Protein AF-A0A3L8R9N7-F1 (afdb_monomer_lite)

pLDDT: mean 84.56, std 17.13, range [23.05, 98.81]

Sequence (308 aa):
MSHQRHPGDFPLPATRGQLPIVDSHLFDDLLPPEAAYELTAGLRRHREPYVGITDDGTPRRGLYRLDGAGTSPSAAVAAARAYLEGLAPHQRVVAALPMDAPEWRLWTNAIPTWHPKGMRLERLADGDRDRALAVIEASLSPAGYAQVRAVMALNENLGELIDDYRDTLTEFAYWFTVFGTPSGDSPWGWQLMGHHVDLHCVFVGGQVVLAPVFLGAEPTTGTGRFEGVHALGDETEVALAFRRTLDPGREDEFLMGPSLRAEDLPPELAGPWNGRHLAGAGGDNLVLPPRGSSRRPCRPTSVTVWWS

Radius of gyration: 20.62 Å; chains: 1; bounding box: 49×50×61 Å

Organism: Streptomyces rapamycinicus (strain ATCC 29253 / DSM 41530 / NRRL 5491 / AYB-994) (NCBI:txid1343740)

Secondary structure (DSSP, 8-state):
------GGGS---SSTT---EETTEEPGGGS-HHHHHHHTHHHHHTTSPP----SSSSPPP-S------S--THHHHHHHHHHHHHS-HHHHHHHEE-TT-GGGG---SSSSB-S--SEEGGGS-HHHHHHHHHHHHHHS-HHHHHHHHHHHHHHHHHHHHHT--TTTSSTT-EEEEEES---SSS-EEEEEEETTEEEEEEEETTEEEEEEEEE--SSSB--GGGTT-B-SHHHHHHHHHHHTTS-GGGGGGT-SSS-SSGGGS-TTT--TTTTT-SS-TT-TT------S--SS---TT-------

Foldseek 3Di:
DDPLDDLVNDPQDPDPPDAPADLLEGDLSNDDPVVSCLQCLLVVQLPPDFPADAQPLHHDPPLDDPDQAQAQLVQLLVLVCVLLVPDDPVLSVQQEEAQPPSCVSQADQATRRYPAGHDQLVPDDPVSSVSLLSSVPSQDDPVVSLQLQLLLCLLLLVCVVVVPPNSQSHSRSKHKHKYHRRDLAAKIWMWIHGHQFTWIWIDDNNDIDIPDTGHDGVVQAGDDVRHPRGHCPVVVVVVVVVVVPDDPVCVVQPDQFPDLALVGHDVCQSDPQQPNDNCGSNNSSPNHHDGGDDPDPDRSPDPNPDDD

Structure (mmCIF, N/CA/C/O backbone):
data_AF-A0A3L8R9N7-F1
#
_entry.id   AF-A0A3L8R9N7-F1
#
loop_
_atom_site.group_PDB
_atom_site.id
_atom_site.type_symbol
_atom_site.label_atom_id
_atom_site.label_alt_id
_atom_site.label_comp_id
_atom_site.label_asym_id
_atom_site.label_entity_id
_atom_site.label_seq_id
_atom_site.pdbx_PDB_ins_code
_atom_site.Cartn_x
_atom_site.Cartn_y
_atom_site.Cartn_z
_atom_site.occupancy
_atom_site.B_iso_or_equiv
_atom_site.auth_seq_id
_atom_site.auth_comp_id
_atom_site.auth_asym_id
_atom_site.auth_atom_id
_atom_site.pdbx_PDB_model_num
ATOM 1 N N . MET A 1 1 ? 7.979 -32.710 -16.999 1.00 34.44 1 MET A N 1
ATOM 2 C CA . MET A 1 1 ? 8.827 -33.328 -15.962 1.00 34.44 1 MET A CA 1
ATOM 3 C C . MET A 1 1 ? 9.116 -32.243 -14.943 1.00 34.44 1 MET A C 1
ATOM 5 O O . MET A 1 1 ? 9.828 -31.305 -15.264 1.00 34.44 1 MET A O 1
ATOM 9 N N . SER A 1 2 ? 8.421 -32.276 -13.805 1.00 38.84 2 SER A N 1
ATOM 10 C CA . SER A 1 2 ? 8.618 -31.308 -12.724 1.00 38.84 2 SER A CA 1
ATOM 11 C C . SER A 1 2 ? 9.897 -31.704 -11.994 1.00 38.84 2 SER A C 1
ATOM 13 O O . SER A 1 2 ? 9.968 -32.798 -11.440 1.00 38.84 2 SER A O 1
ATOM 15 N N . HIS A 1 3 ? 10.928 -30.863 -12.061 1.00 40.56 3 HIS A N 1
ATOM 16 C CA . HIS A 1 3 ? 12.029 -30.955 -11.113 1.00 40.56 3 HIS A CA 1
ATOM 17 C C . HIS A 1 3 ? 11.471 -30.518 -9.757 1.00 40.56 3 HIS A C 1
ATOM 19 O O . HIS A 1 3 ? 11.353 -29.323 -9.498 1.00 40.56 3 HIS A O 1
ATOM 25 N N . GLN A 1 4 ? 11.068 -31.482 -8.926 1.00 44.84 4 GLN A N 1
ATOM 26 C CA . GLN A 1 4 ? 10.881 -31.234 -7.500 1.00 44.84 4 GLN A CA 1
ATOM 27 C C . GLN A 1 4 ? 12.237 -30.791 -6.954 1.00 44.84 4 GLN A C 1
ATOM 29 O O . GLN A 1 4 ? 13.186 -31.572 -6.935 1.00 44.84 4 GLN A O 1
ATOM 34 N N . ARG A 1 5 ? 12.343 -29.511 -6.600 1.00 50.94 5 ARG A N 1
ATOM 35 C CA . ARG A 1 5 ? 13.508 -28.963 -5.906 1.00 50.94 5 ARG A CA 1
ATOM 36 C C . ARG A 1 5 ? 13.533 -29.607 -4.521 1.00 50.94 5 ARG A C 1
ATOM 38 O O . ARG A 1 5 ? 12.515 -29.577 -3.829 1.00 50.94 5 ARG A O 1
ATOM 45 N N . HIS A 1 6 ? 14.631 -30.259 -4.139 1.00 48.50 6 HIS A N 1
ATOM 46 C CA . HIS A 1 6 ? 14.726 -30.833 -2.801 1.00 48.50 6 HIS A CA 1
ATOM 47 C C . HIS A 1 6 ? 15.136 -29.736 -1.806 1.00 48.50 6 HIS A C 1
ATOM 49 O O . HIS A 1 6 ? 16.039 -28.961 -2.111 1.00 48.50 6 HIS A O 1
ATOM 55 N N . PRO A 1 7 ? 14.556 -29.691 -0.590 1.00 45.47 7 PRO A N 1
ATOM 56 C CA . PRO A 1 7 ? 14.936 -28.713 0.438 1.00 45.47 7 PRO A CA 1
ATOM 57 C C . PRO A 1 7 ? 16.434 -28.724 0.791 1.00 45.47 7 PRO A C 1
ATOM 59 O O . PRO A 1 7 ? 16.961 -27.732 1.274 1.00 45.47 7 PRO A O 1
ATOM 62 N N . GLY A 1 8 ? 17.135 -29.839 0.539 1.00 53.03 8 GLY A N 1
ATOM 63 C CA . GLY A 1 8 ? 18.586 -29.957 0.723 1.00 53.03 8 GLY A CA 1
ATOM 64 C C . GLY A 1 8 ? 19.436 -29.287 -0.365 1.00 53.03 8 GLY A C 1
ATOM 65 O O . GLY A 1 8 ? 20.631 -29.106 -0.152 1.00 53.03 8 GLY A O 1
ATOM 66 N N . ASP A 1 9 ? 18.840 -28.903 -1.497 1.00 54.56 9 ASP A N 1
ATOM 67 C CA . ASP A 1 9 ? 19.531 -28.232 -2.608 1.00 54.56 9 ASP A CA 1
ATOM 68 C C . ASP A 1 9 ? 19.631 -26.710 -2.399 1.00 54.56 9 ASP A C 1
ATOM 70 O O . ASP A 1 9 ? 20.368 -26.030 -3.113 1.00 54.56 9 ASP A O 1
ATOM 74 N N . PHE A 1 10 ? 18.907 -26.171 -1.412 1.00 49.75 10 PHE A N 1
ATOM 75 C CA . PHE A 1 10 ? 18.955 -24.770 -1.008 1.00 49.75 10 PHE A CA 1
ATOM 76 C C . PHE A 1 10 ? 19.441 -24.674 0.439 1.00 49.75 10 PHE A C 1
ATOM 78 O O . PHE A 1 10 ? 18.655 -24.882 1.365 1.00 49.75 10 PHE A O 1
ATOM 85 N N . PRO A 1 11 ? 20.724 -24.352 0.678 1.00 54.47 11 PRO A N 1
ATOM 86 C CA . PRO A 1 11 ? 21.160 -24.031 2.024 1.00 54.47 11 PRO A CA 1
ATOM 87 C C . PRO A 1 11 ? 20.449 -22.743 2.450 1.00 54.47 11 PRO A C 1
ATOM 89 O O . PRO A 1 11 ? 20.801 -21.654 1.993 1.00 54.47 11 PRO A O 1
ATOM 92 N N . LEU A 1 12 ? 19.434 -22.862 3.312 1.00 55.50 12 LEU A N 1
ATOM 93 C CA . LEU A 1 12 ? 18.919 -21.701 4.027 1.00 55.50 12 LEU A CA 1
ATOM 94 C C . LEU A 1 12 ? 20.097 -21.051 4.765 1.00 55.50 12 LEU A C 1
ATOM 96 O O . LEU A 1 12 ? 20.918 -21.772 5.348 1.00 55.50 12 LEU A O 1
ATOM 100 N N . PRO A 1 13 ? 20.219 -19.719 4.735 1.00 54.50 13 PRO A N 1
ATOM 101 C CA . PRO A 1 13 ? 21.292 -19.037 5.434 1.00 54.50 13 PRO A CA 1
ATOM 102 C C . PRO A 1 13 ? 21.357 -19.459 6.905 1.00 54.50 13 PRO A C 1
ATOM 104 O O . PRO A 1 13 ? 20.349 -19.491 7.607 1.00 54.50 13 PRO A O 1
ATOM 107 N N . ALA A 1 14 ? 22.559 -19.791 7.383 1.00 50.56 14 ALA A N 1
ATOM 108 C CA . ALA A 1 14 ? 22.767 -20.194 8.777 1.00 50.56 14 ALA A CA 1
ATOM 109 C C . ALA A 1 14 ? 22.529 -19.033 9.766 1.00 50.56 14 ALA A C 1
ATOM 111 O O . ALA A 1 14 ? 22.338 -19.255 10.963 1.00 50.56 14 ALA A O 1
ATOM 112 N N . THR A 1 15 ? 22.540 -17.795 9.267 1.00 56.06 15 THR A N 1
ATOM 113 C CA . THR A 1 15 ? 22.296 -16.576 10.037 1.00 56.06 15 THR A CA 1
ATOM 114 C C . THR A 1 15 ? 20.796 -16.290 10.104 1.00 56.06 15 THR A C 1
ATOM 116 O O . THR A 1 15 ? 20.135 -16.123 9.079 1.00 56.06 15 THR A O 1
ATOM 119 N N . ARG A 1 16 ? 20.247 -16.192 11.323 1.00 50.84 16 ARG A N 1
ATOM 120 C CA . ARG A 1 16 ? 18.857 -15.765 11.550 1.00 50.84 16 ARG A CA 1
ATOM 121 C C . ARG A 1 16 ? 18.618 -14.417 10.860 1.00 50.84 16 ARG A C 1
ATOM 123 O O . ARG A 1 16 ? 19.361 -13.476 11.109 1.00 50.84 16 ARG A O 1
ATOM 130 N N . GLY A 1 17 ? 17.567 -14.330 10.047 1.00 54.66 17 GLY A N 1
ATOM 131 C CA . GLY A 1 17 ? 17.180 -13.087 9.373 1.00 54.66 17 GLY A CA 1
ATOM 132 C C . GLY A 1 17 ? 17.707 -12.919 7.950 1.00 54.66 17 GLY A C 1
ATOM 133 O O . GLY A 1 17 ? 17.451 -11.872 7.377 1.00 54.66 17 GLY A O 1
ATOM 134 N N . GLN A 1 18 ? 18.377 -13.918 7.368 1.00 64.81 18 GLN A N 1
ATOM 135 C CA . GLN A 1 18 ? 18.630 -13.988 5.925 1.00 64.81 18 GLN A CA 1
ATOM 136 C C . GLN A 1 18 ? 17.632 -14.972 5.301 1.00 64.81 18 GLN A C 1
ATOM 138 O O . GLN A 1 18 ? 17.792 -16.189 5.384 1.00 64.81 18 GLN A O 1
ATOM 143 N N . LEU A 1 19 ? 16.546 -14.445 4.740 1.00 69.44 19 LEU A N 1
ATOM 144 C CA . LEU A 1 19 ? 15.556 -15.230 4.003 1.00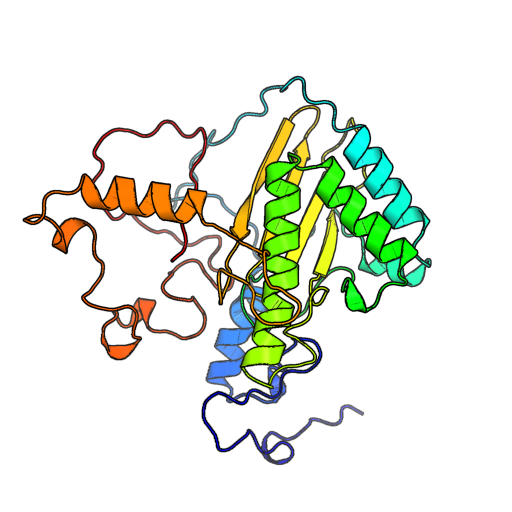 69.44 19 LEU A CA 1
ATOM 145 C C . LEU A 1 19 ? 15.920 -15.218 2.508 1.00 69.44 19 LEU A C 1
ATOM 147 O O . LEU A 1 19 ? 16.375 -14.184 2.021 1.00 69.44 19 LEU A O 1
ATOM 151 N N . PRO A 1 20 ? 15.719 -16.320 1.757 1.00 72.06 20 PRO A N 1
ATOM 152 C CA . PRO A 1 20 ? 15.966 -16.366 0.314 1.00 72.06 20 PRO A CA 1
ATOM 153 C C . PRO A 1 20 ? 14.858 -15.615 -0.442 1.00 72.06 20 PRO A C 1
ATOM 155 O O . PRO A 1 20 ? 14.024 -16.210 -1.126 1.00 72.06 20 PRO A O 1
ATOM 158 N N . ILE A 1 21 ? 14.822 -14.298 -0.257 1.00 78.88 21 ILE A N 1
ATOM 159 C CA . ILE A 1 21 ? 13.883 -13.389 -0.903 1.00 78.88 21 ILE A CA 1
ATOM 160 C C . ILE A 1 21 ? 14.460 -13.008 -2.263 1.00 78.88 21 ILE A C 1
ATOM 162 O O . ILE A 1 21 ? 15.632 -12.653 -2.365 1.00 78.88 21 ILE A O 1
ATOM 166 N N . VAL A 1 22 ? 13.635 -13.102 -3.302 1.00 81.50 22 VAL A N 1
ATOM 167 C CA . VAL A 1 22 ? 13.955 -12.576 -4.631 1.00 81.50 22 VAL A CA 1
ATOM 168 C C . VAL A 1 22 ? 12.795 -11.716 -5.076 1.00 81.50 22 VAL A C 1
ATOM 170 O O . VAL A 1 22 ? 11.660 -12.181 -5.109 1.00 81.50 22 VAL A O 1
ATOM 173 N N . ASP A 1 23 ? 13.068 -10.472 -5.441 1.00 84.12 23 ASP A N 1
ATOM 174 C CA . ASP A 1 23 ? 12.058 -9.517 -5.873 1.00 84.12 23 ASP A CA 1
ATOM 175 C C . ASP A 1 23 ? 10.919 -9.346 -4.848 1.00 84.12 23 ASP A C 1
ATOM 177 O O . ASP A 1 23 ? 9.738 -9.327 -5.201 1.00 84.12 23 ASP A O 1
ATOM 181 N N . SER A 1 24 ? 11.286 -9.268 -3.566 1.00 84.06 24 SER A N 1
ATOM 182 C CA . SER A 1 24 ? 10.381 -9.287 -2.406 1.00 84.06 24 SER A CA 1
ATOM 183 C C . SER A 1 24 ? 9.582 -10.574 -2.225 1.00 84.06 24 SER A C 1
ATOM 185 O O . SER A 1 24 ? 8.820 -10.662 -1.272 1.00 84.06 24 SER A O 1
ATOM 187 N N . HIS A 1 25 ? 9.752 -11.587 -3.071 1.00 83.81 25 HIS A N 1
ATOM 188 C CA . HIS A 1 25 ? 9.048 -12.858 -2.970 1.00 83.81 25 HIS A CA 1
ATOM 189 C C . HIS A 1 25 ? 9.845 -13.883 -2.160 1.00 83.81 25 HIS A C 1
ATOM 191 O O . HIS A 1 25 ? 10.999 -14.169 -2.483 1.00 83.81 25 HIS A O 1
ATOM 197 N N . LEU A 1 26 ? 9.213 -14.487 -1.150 1.00 81.56 26 LEU A N 1
ATOM 198 C CA . LEU A 1 26 ? 9.752 -15.669 -0.472 1.00 81.56 26 LEU A CA 1
ATOM 199 C C . LEU A 1 26 ? 9.113 -16.932 -1.037 1.00 81.56 26 LEU A C 1
ATOM 201 O O . LEU A 1 26 ? 7.893 -17.078 -1.042 1.00 81.56 26 LEU A O 1
ATOM 205 N N . PHE A 1 27 ? 9.958 -17.852 -1.488 1.00 81.56 27 PHE A N 1
ATOM 206 C CA . PHE A 1 27 ? 9.532 -19.141 -2.014 1.00 81.56 27 PHE A CA 1
ATOM 207 C C . PHE A 1 27 ? 9.204 -20.104 -0.868 1.00 81.56 27 PHE A C 1
ATOM 209 O O . PHE A 1 27 ? 10.057 -20.416 -0.036 1.00 81.56 27 PHE A O 1
ATOM 216 N N . ASP A 1 28 ? 7.954 -20.555 -0.817 1.00 81.31 28 ASP A N 1
ATOM 217 C CA . ASP A 1 28 ? 7.421 -21.432 0.225 1.00 81.31 28 ASP A CA 1
ATOM 218 C C . ASP A 1 28 ? 8.019 -22.844 0.173 1.00 81.31 28 ASP A C 1
ATOM 220 O O . ASP A 1 28 ? 8.235 -23.456 1.218 1.00 81.31 28 ASP A O 1
ATOM 224 N N . ASP A 1 29 ? 8.369 -23.335 -1.020 1.00 83.38 29 ASP A N 1
ATOM 225 C CA . ASP A 1 29 ? 9.034 -24.629 -1.230 1.00 83.38 29 ASP A CA 1
ATOM 226 C C . ASP A 1 29 ? 10.454 -24.702 -0.638 1.00 83.38 29 ASP A C 1
ATOM 228 O O . ASP A 1 29 ? 11.002 -25.795 -0.482 1.00 83.38 29 ASP A O 1
ATOM 232 N N . LEU A 1 30 ? 11.032 -23.555 -0.265 1.00 79.81 30 LEU A N 1
ATOM 233 C CA . LEU A 1 30 ? 12.327 -23.458 0.411 1.00 79.81 30 LEU A CA 1
ATOM 234 C C . LEU A 1 30 ? 12.215 -23.471 1.944 1.00 79.81 30 LEU A C 1
ATOM 236 O O . LEU A 1 30 ? 13.237 -23.449 2.630 1.00 79.81 30 LEU A O 1
ATOM 240 N N . LEU A 1 31 ? 11.002 -23.493 2.504 1.00 79.56 31 LEU A N 1
ATOM 241 C CA . LEU A 1 31 ? 10.770 -23.436 3.947 1.00 79.56 31 LEU A CA 1
ATOM 242 C C . LEU A 1 31 ? 10.435 -24.811 4.545 1.00 79.56 31 LEU A C 1
ATOM 244 O O . LEU A 1 31 ? 9.916 -25.692 3.855 1.00 79.56 31 LEU A O 1
ATOM 248 N N . PRO A 1 32 ? 10.662 -25.012 5.860 1.00 84.00 32 PRO A N 1
ATOM 249 C CA . PRO A 1 32 ? 10.113 -26.161 6.573 1.00 84.00 32 PRO A CA 1
ATOM 250 C C . PRO A 1 32 ? 8.587 -26.269 6.380 1.00 84.00 32 PRO A C 1
ATOM 252 O O . PRO A 1 32 ? 7.919 -25.234 6.366 1.00 84.00 32 PRO A O 1
ATOM 255 N N . PRO A 1 33 ? 8.001 -27.483 6.309 1.00 86.38 33 PRO A N 1
ATOM 256 C CA . PRO A 1 33 ? 6.586 -27.662 5.958 1.00 86.38 33 PRO A CA 1
ATOM 257 C C . PRO A 1 33 ? 5.594 -26.873 6.820 1.00 86.38 33 PRO A C 1
ATOM 259 O O . PRO A 1 33 ? 4.607 -26.359 6.306 1.00 86.38 33 PRO A O 1
ATOM 262 N N . GLU A 1 34 ? 5.858 -26.752 8.122 1.00 83.88 34 GLU A N 1
ATOM 263 C CA . GLU A 1 34 ? 5.027 -25.972 9.045 1.00 83.88 34 GLU A CA 1
ATOM 264 C C . GLU A 1 34 ? 5.086 -24.469 8.734 1.00 83.88 34 GLU A C 1
ATOM 266 O O . GLU A 1 34 ? 4.054 -23.811 8.634 1.00 83.88 34 GLU A O 1
ATOM 271 N N . ALA A 1 35 ? 6.284 -23.935 8.486 1.00 80.81 35 ALA A N 1
ATOM 272 C CA . ALA A 1 35 ? 6.474 -22.539 8.104 1.00 80.81 35 ALA A CA 1
ATOM 273 C C . ALA A 1 35 ? 5.851 -22.235 6.733 1.00 80.81 35 ALA A C 1
ATOM 275 O O . ALA A 1 35 ? 5.179 -21.220 6.583 1.00 80.81 35 ALA A O 1
ATOM 276 N N . ALA A 1 36 ? 6.018 -23.130 5.754 1.00 83.31 36 ALA A N 1
ATOM 277 C CA . ALA A 1 36 ? 5.381 -23.015 4.443 1.00 83.31 36 ALA A CA 1
ATOM 278 C C . ALA A 1 36 ? 3.848 -23.045 4.552 1.00 83.31 36 ALA A C 1
ATOM 280 O O . ALA A 1 36 ? 3.151 -22.267 3.896 1.00 83.31 36 ALA A O 1
ATOM 281 N N . TYR A 1 37 ? 3.306 -23.916 5.410 1.00 86.19 37 TYR A N 1
ATOM 282 C CA . TYR A 1 37 ? 1.873 -23.976 5.672 1.00 86.19 37 TYR A CA 1
ATOM 283 C C . TYR A 1 37 ? 1.367 -22.663 6.272 1.00 86.19 37 TYR A C 1
ATOM 285 O O . TYR A 1 37 ? 0.388 -22.112 5.777 1.00 86.19 37 TYR A O 1
ATOM 293 N N . GLU A 1 38 ? 2.018 -22.104 7.281 1.00 81.62 38 GLU A N 1
ATOM 294 C CA . GLU A 1 38 ? 1.569 -20.832 7.850 1.00 81.62 38 GLU A CA 1
ATOM 295 C C . GLU A 1 38 ? 1.736 -19.656 6.871 1.00 81.62 38 GLU A C 1
ATOM 297 O O . GLU A 1 38 ? 0.786 -18.900 6.659 1.00 81.62 38 GLU A O 1
ATOM 302 N N . LEU A 1 39 ? 2.876 -19.561 6.175 1.00 79.19 39 LEU A N 1
ATOM 303 C CA . LEU A 1 39 ? 3.135 -18.526 5.165 1.00 79.19 39 LEU A CA 1
ATOM 304 C C . LEU A 1 39 ? 2.054 -18.496 4.074 1.00 79.19 39 LEU A C 1
ATOM 306 O O . LEU A 1 39 ? 1.618 -17.436 3.637 1.00 79.19 39 LEU A O 1
ATOM 310 N N . THR A 1 40 ? 1.591 -19.664 3.628 1.00 83.81 40 THR A N 1
ATOM 311 C CA . THR A 1 40 ? 0.624 -19.768 2.526 1.00 83.81 40 THR A CA 1
ATOM 312 C C . THR A 1 40 ? -0.840 -19.698 2.985 1.00 83.81 40 THR A C 1
ATOM 314 O O . THR A 1 40 ? -1.749 -19.925 2.181 1.00 83.81 40 THR A O 1
ATOM 317 N N . ALA A 1 41 ? -1.123 -19.371 4.253 1.00 85.56 41 ALA A N 1
ATOM 318 C CA . ALA A 1 41 ? -2.490 -19.346 4.783 1.00 85.56 41 ALA A CA 1
ATOM 319 C C . ALA A 1 41 ? -3.416 -18.371 4.033 1.00 85.56 41 ALA A C 1
ATOM 321 O O . ALA A 1 41 ? -4.521 -18.757 3.641 1.00 85.56 41 ALA A O 1
ATOM 322 N N . GLY A 1 42 ? -2.940 -17.165 3.712 1.00 86.06 42 GLY A N 1
ATOM 323 C CA . GLY A 1 42 ? -3.690 -16.204 2.890 1.00 86.06 42 GLY A CA 1
ATOM 324 C C . GLY A 1 42 ? -4.008 -16.743 1.492 1.00 86.06 42 GLY A C 1
ATOM 325 O O . GLY A 1 42 ? -5.127 -16.597 1.004 1.00 86.06 42 GLY A O 1
ATOM 326 N N . LEU A 1 43 ? -3.085 -17.482 0.872 1.00 86.50 43 LEU A N 1
ATOM 327 C CA . LEU A 1 43 ? -3.308 -18.098 -0.443 1.00 86.50 43 LEU A CA 1
ATOM 328 C C . LEU A 1 43 ? -4.353 -19.203 -0.392 1.00 86.50 43 LEU A C 1
ATOM 330 O O . LEU A 1 43 ? -5.147 -19.339 -1.320 1.00 86.50 43 LEU A O 1
ATOM 334 N N . ARG A 1 44 ? -4.406 -19.962 0.702 1.00 86.75 44 ARG A N 1
ATOM 335 C CA . ARG A 1 44 ? -5.446 -20.977 0.884 1.00 86.75 44 ARG A CA 1
ATOM 336 C C . ARG A 1 44 ? -6.821 -20.353 1.112 1.00 86.75 44 ARG A C 1
ATOM 338 O O . ARG A 1 44 ? -7.804 -20.885 0.605 1.00 86.75 44 ARG A O 1
ATOM 345 N N . ARG A 1 45 ? -6.888 -19.231 1.837 1.00 88.19 45 ARG A N 1
ATOM 346 C CA . ARG A 1 45 ? -8.154 -18.675 2.343 1.00 88.19 45 ARG A CA 1
ATOM 347 C C . ARG A 1 45 ? -8.721 -17.495 1.555 1.00 88.19 45 ARG A C 1
ATOM 349 O O . ARG A 1 45 ? -9.921 -17.260 1.628 1.00 88.19 45 ARG A O 1
ATOM 356 N N . HIS A 1 46 ? -7.939 -16.794 0.728 1.00 89.88 46 HIS A N 1
ATOM 357 C CA . HIS A 1 46 ? -8.434 -15.625 -0.027 1.00 89.88 46 HIS A CA 1
ATOM 358 C C . HIS A 1 46 ? -9.579 -15.946 -1.002 1.00 89.88 46 HIS A C 1
ATOM 360 O O . HIS A 1 46 ? -10.236 -15.032 -1.489 1.00 89.88 46 HIS A O 1
ATOM 366 N N . ARG A 1 47 ? -9.843 -17.223 -1.310 1.00 90.56 47 ARG A N 1
ATOM 367 C CA . ARG A 1 47 ? -10.983 -17.657 -2.140 1.00 90.56 47 ARG A CA 1
ATOM 368 C C . ARG A 1 47 ? -12.221 -18.035 -1.335 1.00 90.56 47 ARG A C 1
ATOM 370 O O . ARG A 1 47 ? -13.290 -18.187 -1.918 1.00 90.56 47 ARG A O 1
ATOM 377 N N . GLU A 1 48 ? -12.100 -18.181 -0.020 1.00 92.12 48 GLU A N 1
ATOM 378 C CA . GLU A 1 48 ? -13.250 -18.406 0.853 1.00 92.12 48 GLU A CA 1
ATOM 379 C C . GLU A 1 48 ? -14.142 -17.164 0.815 1.00 92.12 48 GLU A C 1
ATOM 381 O O . GLU A 1 48 ? -13.621 -16.068 1.029 1.00 92.12 48 GLU A O 1
ATOM 386 N N . PRO A 1 49 ? -15.451 -17.278 0.535 1.00 91.00 49 PRO A N 1
ATOM 387 C CA . PRO A 1 49 ? -16.332 -16.119 0.485 1.00 91.00 49 PRO A CA 1
ATOM 388 C C . PRO A 1 49 ? -16.258 -15.293 1.770 1.00 91.00 49 PRO A C 1
ATOM 390 O O . PRO A 1 49 ? -16.297 -15.835 2.876 1.00 91.00 49 PRO A O 1
ATOM 393 N N . TYR A 1 50 ? -16.166 -13.974 1.623 1.00 90.38 50 TYR A N 1
ATOM 394 C CA . TYR A 1 50 ? -16.219 -13.073 2.765 1.00 90.38 50 TYR A CA 1
ATOM 395 C C . TYR A 1 50 ? -17.643 -13.026 3.332 1.00 90.38 50 TYR A C 1
ATOM 397 O O . TYR A 1 50 ? -18.608 -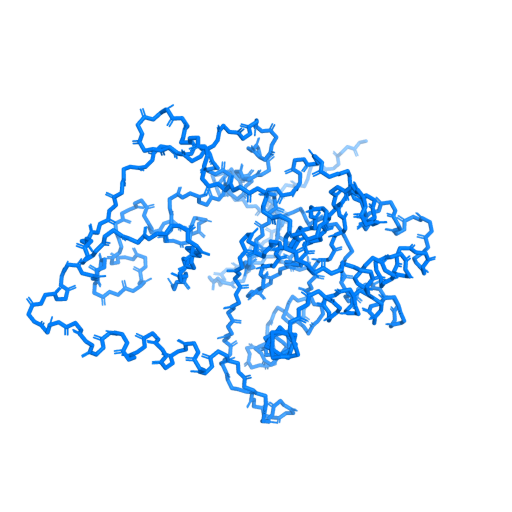12.792 2.604 1.00 90.38 50 TYR A O 1
ATOM 405 N N . VAL A 1 51 ? -17.766 -13.262 4.635 1.00 90.44 51 VAL A N 1
ATOM 406 C CA . VAL A 1 51 ? -19.044 -13.377 5.348 1.00 90.44 51 VAL A CA 1
ATOM 407 C C . VAL A 1 51 ? -19.462 -12.037 5.965 1.00 90.44 51 VAL A C 1
ATOM 409 O O . VAL A 1 51 ? -20.656 -11.742 6.051 1.00 90.44 51 VAL A O 1
ATOM 412 N N . GLY A 1 52 ? -18.493 -11.202 6.349 1.00 88.69 52 GLY A N 1
ATOM 413 C CA . GLY A 1 52 ? -18.717 -9.911 7.001 1.00 88.69 52 GLY A CA 1
ATOM 414 C C . GLY A 1 52 ? -18.053 -9.812 8.375 1.00 88.69 52 GLY A C 1
ATOM 415 O O . GLY A 1 52 ? -17.510 -10.778 8.898 1.00 88.69 52 GLY A O 1
ATOM 416 N N . ILE A 1 53 ? -18.125 -8.627 8.982 1.00 89.06 53 ILE A N 1
ATOM 417 C CA . ILE A 1 53 ? -17.608 -8.387 10.336 1.00 89.06 53 ILE A CA 1
ATOM 418 C C . ILE A 1 53 ? -18.594 -8.946 11.369 1.00 89.06 53 ILE A C 1
ATOM 420 O O . ILE A 1 53 ? -19.774 -8.581 11.355 1.00 89.06 53 ILE A O 1
ATOM 424 N N . THR A 1 54 ? -18.108 -9.782 12.288 1.00 89.56 54 THR A N 1
ATOM 425 C CA . THR A 1 54 ? -18.909 -10.400 13.353 1.00 89.56 54 THR A CA 1
ATOM 426 C C . THR A 1 54 ? -18.094 -10.639 14.631 1.00 89.56 54 THR A C 1
ATOM 428 O O . THR A 1 54 ? -16.898 -10.917 14.571 1.00 89.56 54 THR A O 1
ATOM 431 N N . ASP A 1 55 ? -18.746 -10.526 15.788 1.00 89.00 55 ASP A N 1
ATOM 432 C CA . ASP A 1 55 ? -18.217 -10.872 17.114 1.00 89.00 55 ASP A CA 1
ATOM 433 C C . ASP A 1 55 ? -18.903 -12.099 17.743 1.00 89.00 55 ASP A C 1
ATOM 435 O O . ASP A 1 55 ? -18.404 -12.634 18.732 1.00 89.00 55 ASP A O 1
ATOM 439 N N . ASP A 1 56 ? -20.010 -12.569 17.163 1.00 89.31 56 ASP A N 1
ATOM 440 C CA . ASP A 1 56 ? -20.853 -13.656 17.677 1.00 89.31 56 ASP A CA 1
ATOM 441 C C . ASP A 1 56 ? -21.212 -14.726 16.621 1.00 89.31 56 ASP A C 1
ATOM 443 O O . ASP A 1 56 ? -21.993 -15.639 16.888 1.00 89.31 56 ASP A O 1
ATOM 447 N N . GLY A 1 57 ? -20.654 -14.622 15.413 1.00 90.06 57 GLY A N 1
ATOM 448 C CA . GLY A 1 57 ? -20.977 -15.461 14.255 1.00 90.06 57 GLY A CA 1
ATOM 449 C C . GLY A 1 57 ? -22.099 -14.913 13.363 1.00 90.06 57 GLY A C 1
ATOM 450 O O . GLY A 1 57 ? -22.306 -15.431 12.265 1.00 90.06 57 GLY A O 1
ATOM 451 N N . THR A 1 58 ? -22.797 -13.849 13.772 1.00 92.62 58 THR A N 1
ATOM 452 C CA . THR A 1 58 ? -23.782 -13.133 12.953 1.00 92.62 58 THR A CA 1
ATOM 453 C C . THR A 1 58 ? -23.157 -11.888 12.307 1.00 92.62 58 THR A C 1
ATOM 455 O O . THR A 1 58 ? -22.698 -10.986 13.014 1.00 92.62 58 THR A O 1
ATOM 458 N N . PRO A 1 59 ? -23.146 -11.765 10.965 1.00 92.19 59 PRO A N 1
ATOM 459 C CA . PRO A 1 59 ? -22.591 -10.589 10.297 1.00 92.19 59 PRO A CA 1
ATOM 460 C C . PRO A 1 59 ? -23.363 -9.311 10.613 1.00 92.19 59 PRO A C 1
ATOM 462 O O . PRO A 1 59 ? -24.586 -9.233 10.444 1.00 92.19 59 PRO A O 1
ATOM 465 N N . ARG A 1 60 ? -22.634 -8.265 11.004 1.00 90.81 60 ARG A N 1
ATOM 466 C CA . ARG A 1 60 ? -23.199 -6.937 11.247 1.00 90.81 60 ARG A CA 1
ATOM 467 C C . ARG A 1 60 ? -23.636 -6.303 9.927 1.00 90.81 60 ARG A C 1
ATOM 469 O O . ARG A 1 60 ? -22.842 -6.125 9.005 1.00 90.81 60 ARG A O 1
ATOM 476 N N . ARG A 1 61 ? -24.913 -5.925 9.835 1.00 90.88 61 ARG A N 1
ATOM 477 C CA . ARG A 1 61 ? -25.490 -5.280 8.645 1.00 90.88 61 ARG A CA 1
ATOM 478 C C . ARG A 1 61 ? -25.425 -3.759 8.739 1.00 90.88 61 ARG A C 1
ATOM 480 O O . ARG A 1 61 ? -25.468 -3.196 9.827 1.00 90.88 61 ARG A O 1
ATOM 487 N N . GLY A 1 62 ? -25.394 -3.094 7.583 1.00 87.81 62 GLY A N 1
ATOM 488 C CA . GLY A 1 62 ? -25.523 -1.635 7.496 1.00 87.81 62 GLY A CA 1
ATOM 489 C C . GLY A 1 62 ? -24.362 -0.853 8.115 1.00 87.81 62 GLY A C 1
ATOM 490 O O . GLY A 1 62 ? -24.575 0.277 8.546 1.00 87.81 62 GLY A O 1
ATOM 491 N N . LEU A 1 63 ? -23.163 -1.448 8.169 1.00 85.50 63 LEU A N 1
ATOM 492 C CA . LEU A 1 63 ? -21.942 -0.802 8.670 1.00 85.50 63 LEU A CA 1
ATOM 493 C C . LEU A 1 63 ? -21.544 0.417 7.834 1.00 85.50 63 LEU A C 1
ATOM 495 O O . LEU A 1 63 ? -21.091 1.418 8.380 1.00 85.50 63 LEU A O 1
ATOM 499 N N . TYR A 1 64 ? -21.757 0.328 6.523 1.00 81.31 64 TYR A N 1
ATOM 500 C CA . TYR A 1 64 ? -21.468 1.382 5.564 1.00 81.31 64 TYR A CA 1
ATOM 501 C C . TYR A 1 64 ? -22.702 1.632 4.709 1.00 81.31 64 TYR A C 1
ATOM 503 O O . TYR A 1 64 ? -23.433 0.702 4.355 1.00 81.31 64 TYR A O 1
ATOM 511 N N . ARG A 1 65 ? -22.932 2.901 4.388 1.00 83.50 65 ARG A N 1
ATOM 512 C CA . ARG A 1 65 ? -23.933 3.325 3.415 1.00 83.50 65 ARG A CA 1
ATOM 513 C C . ARG A 1 65 ? -23.217 3.981 2.251 1.00 83.50 65 ARG A C 1
ATOM 515 O O . ARG A 1 65 ? -22.169 4.599 2.432 1.00 83.50 65 ARG A O 1
ATOM 522 N N . LEU A 1 66 ? -23.778 3.780 1.066 1.00 80.00 66 LEU A N 1
ATOM 523 C CA . LEU A 1 66 ? -23.392 4.537 -0.109 1.00 80.00 66 LEU A CA 1
ATOM 524 C C . LEU A 1 66 ? -24.148 5.854 -0.037 1.00 80.00 66 LEU A C 1
ATOM 526 O O . LEU A 1 66 ? -25.312 5.939 -0.427 1.00 80.00 66 LEU A O 1
ATOM 530 N N . ASP A 1 67 ? -23.488 6.847 0.529 1.00 73.00 67 ASP A N 1
ATOM 531 C CA . ASP A 1 67 ? -23.984 8.207 0.561 1.00 73.00 67 ASP A CA 1
ATOM 532 C C . ASP A 1 67 ? -23.294 8.886 -0.619 1.00 73.00 67 ASP A C 1
ATOM 534 O O . ASP A 1 67 ? -22.069 8.905 -0.672 1.00 73.00 67 ASP A O 1
ATOM 538 N N . GLY A 1 68 ? -24.055 9.348 -1.618 1.00 65.81 68 GLY A N 1
ATOM 539 C CA . GLY A 1 68 ? -23.525 9.934 -2.855 1.00 65.81 68 GLY A CA 1
ATOM 540 C C . GLY A 1 68 ? -22.707 11.201 -2.599 1.00 65.81 68 GLY A C 1
ATOM 541 O O . GLY A 1 68 ? -23.175 12.309 -2.854 1.00 65.81 68 GLY A O 1
ATOM 542 N N . ALA A 1 69 ? -21.499 11.038 -2.064 1.00 61.41 69 ALA A N 1
ATOM 543 C CA . ALA A 1 69 ? -20.549 12.097 -1.821 1.00 61.41 69 ALA A CA 1
ATOM 544 C C . ALA A 1 69 ? -20.285 12.780 -3.165 1.00 61.41 69 ALA A C 1
ATOM 546 O O . ALA A 1 69 ? -20.094 12.123 -4.183 1.00 61.41 69 ALA A O 1
ATOM 547 N N . GLY A 1 70 ? -20.336 14.109 -3.197 1.00 62.56 70 GLY A N 1
ATOM 548 C CA . GLY A 1 70 ? -20.204 14.895 -4.429 1.00 62.56 70 GLY A CA 1
ATOM 549 C C . GLY A 1 70 ? -18.796 14.894 -5.040 1.00 62.56 70 GLY A C 1
ATOM 550 O O . GLY A 1 70 ? -18.458 15.815 -5.778 1.00 62.56 70 GLY A O 1
ATOM 551 N N . THR A 1 71 ? -17.951 13.919 -4.707 1.00 67.81 71 THR A N 1
ATOM 552 C CA . THR A 1 71 ? -16.610 13.746 -5.266 1.00 67.81 71 THR A CA 1
ATOM 553 C C . THR A 1 71 ? -16.712 13.114 -6.648 1.00 67.81 71 THR A C 1
ATOM 555 O O . THR A 1 71 ? -17.180 11.992 -6.798 1.00 67.81 71 THR A O 1
ATOM 558 N N . SER A 1 72 ? -16.260 13.827 -7.680 1.00 80.81 72 SER A N 1
ATOM 559 C CA . SER A 1 72 ? -16.139 13.251 -9.021 1.00 80.81 72 SER A CA 1
ATOM 560 C C . SER A 1 72 ? -14.839 12.447 -9.115 1.00 80.81 72 SER A C 1
ATOM 562 O O . SER A 1 72 ? -13.767 13.046 -9.000 1.00 80.81 72 SER A O 1
ATOM 564 N N . PRO A 1 73 ? -14.879 11.134 -9.403 1.00 86.81 73 PRO A N 1
ATOM 565 C CA . PRO A 1 73 ? -13.672 10.335 -9.606 1.00 86.81 73 PRO A CA 1
ATOM 566 C C . PRO A 1 73 ? -13.025 10.573 -10.980 1.00 86.81 73 PRO A C 1
ATOM 568 O O . PRO A 1 73 ? -12.126 9.836 -11.371 1.00 86.81 73 PRO A O 1
ATOM 571 N N . SER A 1 74 ? -13.471 11.573 -11.751 1.00 92.81 74 SER A N 1
ATOM 572 C CA . SER A 1 74 ? -13.093 11.760 -13.159 1.00 92.81 74 SER A CA 1
ATOM 573 C C . SER A 1 74 ? -11.584 11.846 -13.398 1.00 92.81 74 SER A C 1
ATOM 575 O O . SER A 1 74 ? -11.104 11.296 -14.387 1.00 92.81 74 SER A O 1
ATOM 577 N N . ALA A 1 75 ? -10.832 12.498 -12.502 1.00 95.56 75 ALA A N 1
ATOM 578 C CA . ALA A 1 75 ? -9.374 12.582 -12.607 1.00 95.56 75 ALA A CA 1
ATOM 579 C C . ALA A 1 75 ? -8.713 11.207 -12.409 1.00 95.56 75 ALA A C 1
ATOM 581 O O . ALA A 1 75 ? -7.915 10.786 -13.244 1.00 95.56 75 ALA A O 1
ATOM 582 N N . ALA A 1 76 ? -9.113 10.472 -11.367 1.00 96.56 76 ALA A N 1
ATOM 583 C CA . ALA A 1 76 ? -8.626 9.120 -11.101 1.00 96.56 76 ALA A CA 1
ATOM 584 C C . ALA A 1 76 ? -9.014 8.138 -12.220 1.00 96.56 76 ALA A C 1
ATOM 586 O O . ALA A 1 76 ? -8.188 7.336 -12.649 1.00 96.56 76 ALA A O 1
ATOM 587 N N . VAL A 1 77 ? -10.235 8.245 -12.761 1.00 97.56 77 VAL A N 1
ATOM 588 C CA . VAL A 1 77 ? -10.691 7.447 -13.911 1.00 97.56 77 VAL A CA 1
ATOM 589 C C . VAL A 1 77 ? -9.814 7.711 -15.134 1.00 97.56 77 VAL A C 1
ATOM 591 O O . VAL A 1 77 ? -9.377 6.764 -15.788 1.00 97.56 77 VAL A O 1
ATOM 594 N N . ALA A 1 78 ? -9.546 8.981 -15.449 1.00 98.31 78 ALA A N 1
ATOM 595 C CA . ALA A 1 78 ? -8.701 9.347 -16.581 1.00 98.31 78 ALA A CA 1
ATOM 596 C C . ALA A 1 78 ? -7.264 8.831 -16.405 1.00 98.31 78 ALA A C 1
ATOM 598 O O . ALA A 1 78 ? -6.720 8.232 -17.332 1.00 98.31 78 ALA A O 1
ATOM 599 N N . ALA A 1 79 ? -6.681 8.991 -15.213 1.00 98.75 79 ALA A N 1
ATOM 600 C CA . ALA A 1 79 ? -5.346 8.491 -14.898 1.00 98.75 79 ALA A CA 1
ATOM 601 C C . ALA A 1 79 ? -5.265 6.958 -15.007 1.00 98.75 79 ALA A C 1
ATOM 603 O O . ALA A 1 79 ? -4.357 6.432 -15.648 1.00 98.75 79 ALA A O 1
ATOM 604 N N . ALA A 1 80 ? -6.246 6.233 -14.460 1.00 98.62 80 ALA A N 1
ATOM 605 C CA . ALA A 1 80 ? -6.279 4.772 -14.510 1.00 98.62 80 ALA A CA 1
ATOM 606 C C . ALA A 1 80 ? -6.426 4.239 -15.942 1.00 98.62 80 ALA A C 1
ATOM 608 O O . ALA A 1 80 ? -5.753 3.278 -16.314 1.00 98.62 80 ALA A O 1
ATOM 609 N N . ARG A 1 81 ? -7.254 4.883 -16.778 1.00 98.62 81 ARG A N 1
ATOM 610 C CA . ARG A 1 81 ? -7.337 4.552 -18.211 1.00 98.62 81 ARG A CA 1
ATOM 611 C C . ARG A 1 81 ? -6.010 4.800 -18.910 1.00 98.62 81 ARG A C 1
ATOM 613 O O . ARG A 1 81 ? -5.522 3.912 -19.595 1.00 98.62 81 ARG A O 1
ATOM 620 N N . ALA A 1 82 ? -5.399 5.958 -18.669 1.00 98.69 82 ALA A N 1
ATOM 621 C CA . ALA A 1 82 ? -4.116 6.313 -19.256 1.00 98.69 82 ALA A CA 1
ATOM 622 C C . ALA A 1 82 ? -3.001 5.327 -18.865 1.00 98.69 82 ALA A C 1
ATOM 624 O O . ALA A 1 82 ? -2.173 5.000 -19.712 1.00 98.69 82 ALA A O 1
ATOM 625 N N . TYR A 1 83 ? -2.985 4.847 -17.616 1.00 98.81 83 TYR A N 1
ATOM 626 C CA . TYR A 1 83 ? -2.091 3.783 -17.153 1.00 98.81 83 TYR A CA 1
ATOM 627 C C . TYR A 1 83 ? -2.326 2.479 -17.918 1.00 98.81 83 TYR A C 1
ATOM 629 O O . TYR A 1 83 ? -1.414 1.981 -18.572 1.00 98.81 83 TYR A O 1
ATOM 637 N N . LEU A 1 84 ? -3.555 1.955 -17.909 1.00 98.62 84 LEU A N 1
ATOM 638 C CA . LEU A 1 84 ? -3.864 0.684 -18.566 1.00 98.62 84 LEU A CA 1
ATOM 639 C C . LEU A 1 84 ? -3.628 0.736 -20.083 1.00 98.62 84 LEU A C 1
ATOM 641 O O . LEU A 1 84 ? -3.150 -0.239 -20.662 1.00 98.62 84 LEU A O 1
ATOM 645 N N . GLU A 1 85 ? -3.944 1.855 -20.734 1.00 98.00 85 GLU A N 1
ATOM 646 C CA . GLU A 1 85 ? -3.723 2.069 -22.168 1.00 98.00 85 GLU A CA 1
ATOM 647 C C . GLU A 1 85 ? -2.236 2.141 -22.534 1.00 98.00 85 GLU A C 1
ATOM 649 O O . GLU A 1 85 ? -1.869 1.630 -23.593 1.00 98.00 85 GLU A O 1
ATOM 654 N N . GLY A 1 86 ? -1.396 2.715 -21.661 1.00 96.94 86 GLY A N 1
ATOM 655 C CA . GLY A 1 86 ? 0.057 2.804 -21.848 1.00 96.94 86 GLY A CA 1
ATOM 656 C C . GLY A 1 86 ? 0.766 1.449 -21.808 1.00 96.94 86 GLY A C 1
ATOM 657 O O . GLY A 1 86 ? 1.696 1.218 -22.577 1.00 96.94 86 GLY A O 1
ATOM 658 N N . LEU A 1 87 ? 0.256 0.519 -20.994 1.00 98.12 87 LEU A N 1
ATOM 659 C CA . LEU A 1 87 ? 0.836 -0.814 -20.844 1.00 98.12 87 LEU A CA 1
ATOM 660 C C . LEU A 1 87 ? 0.775 -1.648 -22.127 1.00 98.12 87 LEU A C 1
ATOM 662 O O . LEU A 1 87 ? -0.237 -1.684 -22.842 1.00 98.12 87 LEU A O 1
ATOM 666 N N . ALA A 1 88 ? 1.821 -2.454 -22.332 1.00 96.75 88 ALA A N 1
ATOM 667 C CA . ALA A 1 88 ? 1.808 -3.504 -23.340 1.00 96.75 88 ALA A CA 1
ATOM 668 C C . ALA A 1 88 ? 0.653 -4.496 -23.074 1.00 96.75 88 ALA A C 1
ATOM 670 O O . ALA A 1 88 ? 0.323 -4.762 -21.913 1.00 96.75 88 ALA A O 1
ATOM 671 N N . PRO A 1 89 ? 0.067 -5.130 -24.112 1.00 96.00 89 PRO A N 1
ATOM 672 C CA . PRO A 1 89 ? -1.109 -5.988 -23.940 1.00 96.00 89 PRO A CA 1
ATOM 673 C C . PRO A 1 89 ? -0.951 -7.091 -22.883 1.00 96.00 89 PRO A C 1
ATOM 675 O O . PRO A 1 89 ? -1.889 -7.363 -22.142 1.00 96.00 89 PRO A O 1
ATOM 678 N N . HIS A 1 90 ? 0.235 -7.696 -22.773 1.00 94.50 90 HIS A N 1
ATOM 679 C CA . HIS A 1 90 ? 0.508 -8.744 -21.785 1.00 94.50 90 HIS A CA 1
ATOM 680 C C . HIS A 1 90 ? 0.654 -8.199 -20.354 1.00 94.50 90 HIS A C 1
ATOM 682 O O . HIS A 1 90 ? 0.235 -8.865 -19.414 1.00 94.50 90 HIS A O 1
ATOM 688 N N . GLN A 1 91 ? 1.190 -6.987 -20.175 1.00 96.75 91 GLN A N 1
ATOM 689 C CA . GLN A 1 91 ? 1.261 -6.329 -18.865 1.00 96.75 91 GLN A CA 1
ATOM 690 C C . GLN A 1 91 ? -0.128 -5.893 -18.400 1.00 96.75 91 GLN A C 1
ATOM 692 O O . GLN A 1 91 ? -0.460 -6.054 -17.232 1.00 96.75 91 GLN A O 1
ATOM 697 N N . ARG A 1 92 ? -0.977 -5.414 -19.319 1.00 96.56 92 ARG A N 1
ATOM 698 C CA . ARG A 1 92 ? -2.362 -5.024 -19.016 1.00 96.56 92 ARG A CA 1
ATOM 699 C C . ARG A 1 92 ? -3.181 -6.171 -18.417 1.00 96.56 92 ARG A C 1
ATOM 701 O O . ARG A 1 92 ? -3.979 -5.926 -17.522 1.00 96.56 92 ARG A O 1
ATOM 708 N N . VAL A 1 93 ? -2.968 -7.406 -18.884 1.00 94.56 93 VAL A N 1
ATOM 709 C CA . VAL A 1 93 ? -3.630 -8.610 -18.342 1.00 94.56 93 VAL A CA 1
ATOM 710 C C . VAL A 1 93 ? -3.247 -8.865 -16.882 1.00 94.56 93 VAL A C 1
ATOM 712 O O . VAL A 1 93 ? -4.062 -9.372 -16.123 1.00 94.56 93 VAL A O 1
ATOM 715 N N . VAL A 1 94 ? -2.025 -8.510 -16.483 1.00 94.94 94 VAL A N 1
ATOM 716 C CA . VAL A 1 94 ? -1.539 -8.680 -15.105 1.00 94.94 94 VAL A CA 1
ATOM 717 C C . VAL A 1 94 ? -1.921 -7.484 -14.231 1.00 94.94 94 VAL A C 1
ATOM 719 O O . VAL A 1 94 ? -2.243 -7.656 -13.061 1.00 94.94 94 VAL A O 1
ATOM 722 N N . ALA A 1 95 ? -1.916 -6.275 -14.797 1.00 97.25 95 ALA A N 1
ATOM 723 C CA . ALA A 1 95 ? -2.185 -5.021 -14.096 1.00 97.25 95 ALA A CA 1
ATOM 724 C C . ALA A 1 95 ? -3.647 -4.834 -13.670 1.00 97.25 95 ALA A C 1
ATOM 726 O O . ALA A 1 95 ? -3.916 -4.007 -12.798 1.00 97.25 95 ALA A O 1
ATOM 727 N N . ALA A 1 96 ? -4.584 -5.548 -14.301 1.00 97.88 96 ALA A N 1
ATOM 728 C CA . ALA A 1 96 ? -6.013 -5.382 -14.083 1.00 97.88 96 ALA A CA 1
ATOM 729 C C . ALA A 1 96 ? -6.709 -6.709 -13.763 1.00 97.88 96 ALA A C 1
ATOM 731 O O . ALA A 1 96 ? -6.540 -7.699 -14.472 1.00 97.88 96 ALA A O 1
ATOM 732 N N . LEU A 1 97 ? -7.553 -6.697 -12.733 1.00 98.06 97 LEU A N 1
ATOM 733 C CA . LEU A 1 97 ? -8.391 -7.821 -12.316 1.00 98.06 97 LEU A CA 1
ATOM 734 C C . LEU A 1 97 ? -9.876 -7.412 -12.267 1.00 98.06 97 LEU A C 1
ATOM 736 O O . LEU A 1 97 ? -10.188 -6.221 -12.188 1.00 98.06 97 LEU A O 1
ATOM 740 N N . PRO A 1 98 ? -10.828 -8.362 -12.315 1.00 97.50 98 PRO A N 1
ATOM 741 C CA . PRO A 1 98 ? -12.242 -8.083 -12.044 1.00 97.50 98 PRO A CA 1
ATOM 742 C C . PRO A 1 98 ? -12.462 -7.446 -10.662 1.00 97.50 98 PRO A C 1
ATOM 744 O O . PRO A 1 98 ? -11.710 -7.717 -9.735 1.00 97.50 98 PRO A O 1
ATOM 747 N N . MET A 1 99 ? -13.500 -6.619 -10.494 1.00 95.62 99 MET A N 1
ATOM 748 C CA . MET A 1 99 ? -13.772 -5.943 -9.209 1.00 95.62 99 MET A CA 1
ATOM 749 C C . MET A 1 99 ? -14.065 -6.929 -8.064 1.00 95.62 99 MET A C 1
ATOM 751 O O . MET A 1 99 ? -13.757 -6.656 -6.909 1.00 95.62 99 MET A O 1
ATOM 755 N N . ASP A 1 100 ? -14.657 -8.076 -8.386 1.00 94.75 100 ASP A N 1
ATOM 756 C CA . ASP A 1 100 ? -14.995 -9.165 -7.467 1.00 94.75 100 ASP A CA 1
ATOM 757 C C . ASP A 1 100 ? -13.891 -10.230 -7.352 1.00 94.75 100 ASP A C 1
ATOM 759 O O . ASP A 1 100 ? -14.113 -11.298 -6.778 1.00 94.75 100 ASP A O 1
ATOM 763 N N . ALA A 1 101 ? -12.695 -9.951 -7.880 1.00 95.31 101 ALA A N 1
ATOM 764 C CA . ALA A 1 101 ? -11.564 -10.861 -7.804 1.00 95.31 101 ALA A CA 1
ATOM 765 C C . ALA A 1 101 ? -11.181 -11.141 -6.333 1.00 95.31 101 ALA A C 1
ATOM 767 O O . ALA A 1 101 ? -10.943 -10.198 -5.568 1.00 95.31 101 ALA A O 1
ATOM 768 N N . PRO A 1 102 ? -11.085 -12.419 -5.911 1.00 93.50 102 PRO A N 1
ATOM 769 C CA . PRO A 1 102 ? -10.722 -12.781 -4.538 1.00 93.50 102 PRO A CA 1
ATOM 770 C C . PRO A 1 102 ? -9.341 -12.248 -4.135 1.00 93.50 102 PRO A C 1
ATOM 772 O O . PRO A 1 102 ? -9.083 -12.003 -2.956 1.00 93.50 102 PRO A O 1
ATOM 775 N N . GLU A 1 103 ? -8.474 -12.009 -5.118 1.00 93.50 103 GLU A N 1
ATOM 776 C CA . GLU A 1 103 ? -7.174 -11.373 -4.975 1.00 93.50 103 GLU A CA 1
ATOM 777 C C . GLU A 1 103 ? -7.261 -9.999 -4.299 1.00 93.50 103 GLU A C 1
ATOM 779 O O . GLU A 1 103 ? -6.278 -9.597 -3.689 1.00 93.50 103 GLU A O 1
ATOM 784 N N . TRP A 1 104 ? -8.407 -9.299 -4.303 1.00 93.00 104 TRP A N 1
ATOM 785 C CA . TRP A 1 104 ? -8.595 -8.067 -3.520 1.00 93.00 104 TRP A CA 1
ATOM 786 C C . TRP A 1 104 ? -8.206 -8.256 -2.042 1.00 93.00 104 TRP A C 1
ATOM 788 O O . TRP A 1 104 ? -7.603 -7.375 -1.438 1.00 93.00 104 TRP A O 1
ATOM 798 N N . ARG A 1 105 ? -8.468 -9.430 -1.455 1.00 91.62 105 ARG A N 1
ATOM 799 C CA . ARG A 1 105 ? -8.133 -9.733 -0.049 1.00 91.62 105 ARG A CA 1
ATOM 800 C C . ARG A 1 105 ? -6.734 -10.314 0.155 1.00 91.62 105 ARG A C 1
ATOM 802 O O . ARG A 1 105 ? -6.336 -10.562 1.284 1.00 91.62 105 ARG A O 1
ATOM 809 N N . LEU A 1 106 ? -5.977 -10.523 -0.919 1.00 90.50 106 LEU A N 1
ATOM 810 C CA . LEU A 1 106 ? -4.623 -11.067 -0.862 1.00 90.50 106 LEU A CA 1
ATOM 811 C C . LEU A 1 106 ? -3.593 -9.934 -0.917 1.00 90.50 106 LEU A C 1
ATOM 813 O O . LEU A 1 106 ? -3.133 -9.574 -1.999 1.00 90.50 106 LEU A O 1
ATOM 817 N N . TRP A 1 107 ? -3.270 -9.332 0.222 1.00 90.31 107 TRP A N 1
ATOM 818 C CA . TRP A 1 107 ? -2.342 -8.201 0.324 1.00 90.31 107 TRP A CA 1
ATOM 819 C C . TRP A 1 107 ? -1.438 -8.331 1.551 1.00 90.31 107 TRP A C 1
ATOM 821 O O . TRP A 1 107 ? -1.717 -9.105 2.465 1.00 90.31 107 TRP A O 1
ATOM 831 N N . THR A 1 108 ? -0.328 -7.596 1.541 1.00 88.38 108 THR A N 1
ATOM 832 C CA . THR A 1 108 ? 0.650 -7.553 2.632 1.00 88.38 108 THR A CA 1
ATOM 833 C C . THR A 1 108 ? 1.366 -6.209 2.626 1.00 88.38 108 THR A C 1
ATOM 835 O O . THR A 1 108 ? 1.704 -5.681 1.569 1.00 88.38 108 THR A O 1
ATOM 838 N N . ASN A 1 109 ? 1.610 -5.677 3.817 1.00 88.81 109 ASN A N 1
ATOM 839 C CA . ASN A 1 109 ? 2.460 -4.516 4.073 1.00 88.81 109 ASN A CA 1
ATOM 840 C C . ASN A 1 109 ? 3.855 -4.923 4.597 1.00 88.81 109 ASN A C 1
ATOM 842 O O . ASN A 1 109 ? 4.651 -4.074 4.996 1.00 88.81 109 ASN A O 1
ATOM 846 N N . ALA A 1 110 ? 4.127 -6.224 4.677 1.00 85.31 110 ALA A N 1
ATOM 847 C CA . ALA A 1 110 ? 5.346 -6.790 5.230 1.00 85.31 110 ALA A CA 1
ATOM 848 C C . ALA A 1 110 ? 6.190 -7.444 4.135 1.00 85.31 110 ALA A C 1
ATOM 850 O O . ALA A 1 110 ? 5.676 -7.858 3.089 1.00 85.31 110 ALA A O 1
ATOM 851 N N . ILE A 1 111 ? 7.486 -7.572 4.415 1.00 78.06 111 ILE A N 1
ATOM 852 C CA . ILE A 1 111 ? 8.379 -8.440 3.653 1.00 78.06 111 ILE A CA 1
ATOM 853 C C . ILE A 1 111 ? 8.549 -9.769 4.390 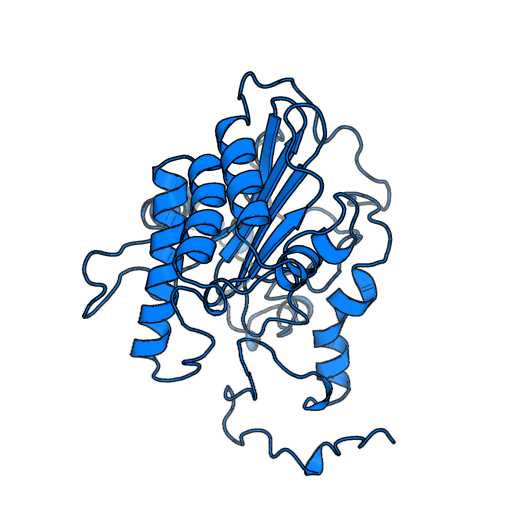1.00 78.06 111 ILE A C 1
ATOM 855 O O . ILE A 1 111 ? 8.645 -9.785 5.619 1.00 78.06 111 ILE A O 1
ATOM 859 N N . PRO A 1 112 ? 8.611 -10.885 3.656 1.00 72.19 112 PRO A N 1
ATOM 860 C CA . PRO A 1 112 ? 8.427 -11.000 2.205 1.00 72.19 112 PRO A CA 1
ATOM 861 C C . PRO A 1 112 ? 6.966 -10.812 1.757 1.00 72.19 112 PRO A C 1
ATOM 863 O O . PRO A 1 112 ? 6.030 -11.034 2.519 1.00 72.19 112 PRO A O 1
ATOM 866 N N . THR A 1 113 ? 6.783 -10.451 0.488 1.00 72.25 113 THR A N 1
ATOM 867 C CA . THR A 1 113 ? 5.533 -10.586 -0.270 1.00 72.25 113 THR A CA 1
ATOM 868 C C . THR A 1 113 ? 5.334 -12.033 -0.733 1.00 72.25 113 THR A C 1
ATOM 870 O O . THR A 1 113 ? 6.285 -12.781 -0.950 1.00 72.25 113 THR A O 1
ATOM 873 N N . TRP A 1 114 ? 4.077 -12.451 -0.860 1.00 69.38 114 TRP A N 1
ATOM 874 C CA . TRP A 1 114 ? 3.669 -13.820 -1.169 1.00 69.38 114 TRP A CA 1
ATOM 875 C C . TRP A 1 114 ? 2.678 -13.729 -2.326 1.00 69.38 114 TRP A C 1
ATOM 877 O O . TRP A 1 114 ? 1.681 -13.022 -2.215 1.00 69.38 114 TRP A O 1
ATOM 887 N N . HIS A 1 115 ? 2.996 -14.378 -3.454 1.00 73.19 115 HIS A N 1
ATOM 888 C CA . HIS A 1 115 ? 2.246 -14.311 -4.721 1.00 73.19 115 HIS A CA 1
ATOM 889 C C . HIS A 1 115 ? 1.665 -12.922 -5.038 1.00 73.19 115 HIS A C 1
ATOM 891 O O . HIS A 1 115 ? 0.453 -12.706 -4.930 1.00 73.19 115 HIS A O 1
ATOM 897 N N . PRO A 1 116 ? 2.519 -11.971 -5.439 1.00 77.88 116 PRO A N 1
ATOM 898 C CA . PRO A 1 116 ? 2.046 -10.646 -5.778 1.00 77.88 116 PRO A CA 1
ATOM 899 C C . PRO A 1 116 ? 1.037 -10.669 -6.929 1.00 77.88 116 PRO A C 1
ATOM 901 O O . PRO A 1 116 ? 1.113 -11.490 -7.846 1.00 77.88 116 PRO A O 1
ATOM 904 N N . LYS A 1 117 ? 0.141 -9.687 -6.912 1.00 91.06 117 LYS A N 1
ATOM 905 C CA . LYS A 1 117 ? -0.796 -9.383 -7.995 1.00 91.06 117 LYS A CA 1
ATOM 906 C C . LYS A 1 117 ? -0.486 -8.007 -8.578 1.00 91.06 117 LYS A C 1
ATOM 908 O O . LYS A 1 117 ? 0.103 -7.165 -7.901 1.00 91.06 117 LYS A O 1
ATOM 913 N N . GLY A 1 118 ? -0.890 -7.778 -9.823 1.00 94.75 118 GLY A N 1
ATOM 914 C CA . GLY A 1 118 ? -0.598 -6.521 -10.499 1.00 94.75 118 GLY A CA 1
ATOM 915 C C . GLY A 1 118 ? 0.846 -6.399 -10.961 1.00 94.75 118 GLY A C 1
ATOM 916 O O . GLY A 1 118 ? 1.625 -7.355 -10.965 1.00 94.75 118 GLY A O 1
ATOM 917 N N . MET A 1 119 ? 1.199 -5.186 -11.370 1.00 96.50 119 MET A N 1
ATOM 918 C CA . MET A 1 119 ? 2.537 -4.871 -11.851 1.00 96.50 119 MET A CA 1
ATOM 919 C C . MET A 1 119 ? 3.390 -4.329 -10.715 1.00 96.50 119 MET A C 1
ATOM 921 O O . MET A 1 119 ? 2.991 -3.395 -10.020 1.00 96.50 119 MET A O 1
ATOM 925 N N . ARG A 1 120 ? 4.604 -4.863 -10.578 1.00 95.56 120 ARG A N 1
ATOM 926 C CA . ARG A 1 120 ? 5.627 -4.232 -9.747 1.00 95.56 120 ARG A CA 1
ATOM 927 C C . ARG A 1 120 ? 6.092 -2.937 -10.410 1.00 95.56 120 ARG A C 1
ATOM 929 O O . ARG A 1 120 ? 6.530 -2.977 -11.561 1.00 95.56 120 ARG A O 1
ATOM 936 N N . LEU A 1 121 ? 6.040 -1.819 -9.690 1.00 97.50 121 LEU A N 1
ATOM 937 C CA . LEU A 1 121 ? 6.368 -0.492 -10.221 1.00 97.50 121 LEU A CA 1
ATOM 938 C C . LEU A 1 121 ? 7.790 -0.422 -10.791 1.00 97.50 121 LEU A C 1
ATOM 940 O O . LEU A 1 121 ? 7.995 0.154 -11.852 1.00 97.50 121 LEU A O 1
ATOM 944 N N . GLU A 1 122 ? 8.761 -1.066 -10.146 1.00 95.31 122 GLU A N 1
ATOM 945 C CA . GLU A 1 122 ? 10.154 -1.122 -10.613 1.00 95.31 122 GLU A CA 1
ATOM 946 C C . GLU A 1 122 ? 10.355 -1.895 -11.930 1.00 95.31 122 GLU A C 1
ATOM 948 O O . GLU A 1 122 ? 11.367 -1.729 -12.604 1.00 95.31 122 GLU A O 1
ATOM 953 N N . ARG A 1 123 ? 9.394 -2.742 -12.325 1.00 94.12 123 ARG A N 1
ATOM 954 C CA . ARG A 1 123 ? 9.445 -3.517 -13.578 1.00 94.12 123 ARG A CA 1
ATOM 955 C C . ARG A 1 123 ? 8.724 -2.825 -14.738 1.00 94.12 123 ARG A C 1
ATOM 957 O O . ARG A 1 123 ? 8.711 -3.358 -15.848 1.00 94.12 123 ARG A O 1
ATOM 964 N N . LEU A 1 124 ? 8.105 -1.674 -14.488 1.00 96.94 124 LEU A N 1
ATOM 965 C CA . LEU A 1 124 ? 7.490 -0.844 -15.516 1.00 96.94 124 LEU A CA 1
ATOM 966 C C . LEU A 1 124 ? 8.538 0.060 -16.167 1.00 96.94 124 LEU A C 1
ATOM 968 O O . LEU A 1 124 ? 9.507 0.466 -15.530 1.00 96.94 124 LEU A O 1
ATOM 972 N N . ALA A 1 125 ? 8.316 0.410 -17.435 1.00 97.19 125 ALA A N 1
ATOM 973 C CA . ALA A 1 125 ? 9.034 1.527 -18.035 1.00 97.19 125 ALA A CA 1
ATOM 974 C C . ALA A 1 125 ? 8.686 2.821 -17.281 1.00 97.19 125 ALA A C 1
ATOM 976 O O . ALA A 1 125 ? 7.568 2.952 -16.779 1.00 97.19 125 ALA A O 1
ATOM 977 N N . ASP A 1 126 ? 9.605 3.789 -17.248 1.00 97.50 126 ASP A N 1
ATOM 978 C CA . ASP A 1 126 ? 9.444 5.026 -16.468 1.00 97.50 126 ASP A CA 1
ATOM 979 C C . ASP A 1 126 ? 8.094 5.714 -16.727 1.00 97.50 126 ASP A C 1
ATOM 981 O O . ASP A 1 126 ? 7.361 6.008 -15.789 1.00 97.50 126 ASP A O 1
ATOM 985 N N . GLY A 1 127 ? 7.694 5.851 -17.996 1.00 98.00 127 GLY A N 1
ATOM 986 C CA . GLY A 1 127 ? 6.415 6.470 -18.352 1.00 98.00 127 GLY A CA 1
ATOM 987 C C . GLY A 1 127 ? 5.174 5.694 -17.887 1.00 98.00 127 GLY A C 1
ATOM 988 O O . GLY A 1 127 ? 4.148 6.307 -17.604 1.00 98.00 127 GLY A O 1
ATOM 989 N N . ASP A 1 128 ? 5.239 4.365 -17.784 1.00 98.25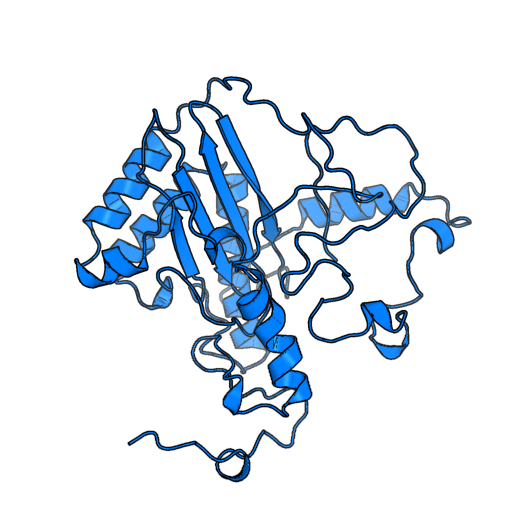 128 ASP A N 1
ATOM 990 C CA . ASP A 1 128 ? 4.131 3.549 -17.264 1.00 98.25 128 ASP A CA 1
ATOM 991 C C . ASP A 1 128 ? 4.092 3.571 -15.734 1.00 98.25 128 ASP A C 1
ATOM 993 O O . ASP A 1 128 ? 3.012 3.588 -15.137 1.00 98.25 128 ASP A O 1
ATOM 997 N N . ARG A 1 129 ? 5.265 3.626 -15.093 1.00 98.56 129 ARG A N 1
ATOM 998 C CA . ARG A 1 129 ? 5.394 3.834 -13.650 1.00 98.56 129 ARG A CA 1
ATOM 999 C C . ARG A 1 129 ? 4.823 5.189 -13.244 1.00 98.56 129 ARG A C 1
ATOM 1001 O O . ARG A 1 129 ? 4.015 5.244 -12.322 1.00 98.56 129 ARG A O 1
ATOM 1008 N N . ASP A 1 130 ? 5.160 6.250 -13.971 1.00 98.69 130 ASP A N 1
ATOM 1009 C CA . ASP A 1 130 ? 4.629 7.595 -13.733 1.00 98.69 130 ASP A CA 1
ATOM 1010 C C . ASP A 1 130 ? 3.105 7.627 -13.881 1.00 98.69 130 ASP A C 1
ATOM 1012 O O . ASP A 1 130 ? 2.408 8.241 -13.075 1.00 98.69 130 ASP A O 1
ATOM 1016 N N . ARG A 1 131 ? 2.551 6.901 -14.862 1.00 98.81 131 ARG A N 1
ATOM 1017 C CA . ARG A 1 131 ? 1.094 6.765 -15.008 1.00 98.81 131 ARG A CA 1
ATOM 1018 C C . ARG A 1 131 ? 0.455 6.027 -13.835 1.00 98.81 131 ARG A C 1
ATOM 1020 O O . ARG A 1 131 ? -0.621 6.438 -13.416 1.00 98.81 131 ARG A O 1
ATOM 1027 N N . ALA A 1 132 ? 1.085 4.979 -13.299 1.00 98.75 132 ALA A N 1
ATOM 1028 C CA . ALA A 1 132 ? 0.595 4.292 -12.100 1.00 98.75 132 ALA A CA 1
ATOM 1029 C C . ALA A 1 132 ? 0.577 5.235 -10.884 1.00 98.75 132 ALA A C 1
ATOM 1031 O O . ALA A 1 132 ? -0.426 5.321 -10.175 1.00 98.75 132 ALA A O 1
ATOM 1032 N N . LEU A 1 133 ? 1.653 6.004 -10.689 1.00 98.81 133 LEU A N 1
ATOM 1033 C CA . LEU A 1 133 ? 1.745 7.018 -9.636 1.00 98.81 133 LEU A CA 1
ATOM 1034 C C . LEU A 1 133 ? 0.705 8.130 -9.807 1.00 98.81 133 LEU A C 1
ATOM 1036 O O . LEU A 1 133 ? 0.096 8.540 -8.823 1.00 98.81 133 LEU A O 1
ATOM 1040 N N . ALA A 1 134 ? 0.416 8.540 -11.043 1.00 98.81 134 ALA A N 1
ATOM 1041 C CA . ALA A 1 134 ? -0.634 9.512 -11.336 1.00 98.81 134 ALA A CA 1
ATOM 1042 C C . ALA A 1 134 ? -2.038 9.008 -10.953 1.00 98.81 134 ALA A C 1
ATOM 1044 O O . ALA A 1 134 ? -2.896 9.814 -10.596 1.00 98.81 134 ALA A O 1
ATOM 1045 N N . VAL A 1 135 ? -2.296 7.690 -10.983 1.00 98.75 135 VAL A N 1
ATOM 1046 C CA . VAL A 1 135 ? -3.557 7.133 -10.453 1.00 98.75 135 VAL A CA 1
ATOM 1047 C C . VAL A 1 135 ? -3.653 7.367 -8.948 1.00 98.75 135 VAL A C 1
ATOM 1049 O O . VAL A 1 135 ? -4.701 7.792 -8.459 1.00 98.75 135 VAL A O 1
ATOM 1052 N N . ILE A 1 136 ? -2.562 7.106 -8.223 1.00 98.56 136 ILE A N 1
ATOM 1053 C CA . ILE A 1 136 ? -2.484 7.277 -6.768 1.00 98.56 136 ILE A CA 1
ATOM 1054 C C . ILE A 1 136 ? -2.637 8.761 -6.417 1.00 98.56 136 ILE A C 1
ATOM 1056 O O . ILE A 1 136 ? -3.482 9.110 -5.596 1.00 98.56 136 ILE A O 1
ATOM 1060 N N . GLU A 1 137 ? -1.898 9.642 -7.091 1.00 98.44 137 GLU A N 1
ATOM 1061 C CA . GLU A 1 137 ? -1.975 11.094 -6.906 1.00 98.44 137 GLU A CA 1
ATOM 1062 C C . GLU A 1 137 ? -3.389 11.632 -7.154 1.00 98.44 137 GLU A C 1
ATOM 1064 O O . GLU A 1 137 ? -3.935 12.347 -6.318 1.00 98.44 137 GLU A O 1
ATOM 1069 N N . ALA A 1 138 ? -4.031 11.227 -8.254 1.00 97.38 138 ALA A N 1
ATOM 1070 C CA . ALA A 1 138 ? -5.387 11.661 -8.590 1.00 97.38 138 ALA A CA 1
ATOM 1071 C C . ALA A 1 138 ? -6.470 11.124 -7.634 1.00 97.38 138 ALA A C 1
ATOM 1073 O O . ALA A 1 138 ? -7.614 11.581 -7.686 1.00 97.38 138 ALA A O 1
ATOM 1074 N N . SER A 1 139 ? -6.131 10.142 -6.795 1.00 96.19 139 SER A N 1
ATOM 1075 C CA . SER A 1 139 ? -7.043 9.504 -5.840 1.00 96.19 139 SER A CA 1
ATOM 1076 C C . SER A 1 139 ? -6.889 10.025 -4.409 1.00 96.19 139 SER A C 1
ATOM 1078 O O . SER A 1 139 ? -7.763 9.774 -3.580 1.00 96.19 139 SER A O 1
ATOM 1080 N N . LEU A 1 140 ? -5.787 10.711 -4.098 1.00 95.31 140 LEU A N 1
ATOM 1081 C CA . LEU A 1 140 ? -5.436 11.148 -2.748 1.00 95.31 140 LEU A CA 1
ATOM 1082 C C . LEU A 1 140 ? -5.417 12.676 -2.640 1.00 95.31 140 LEU A C 1
ATOM 1084 O O . LEU A 1 140 ? -5.408 13.407 -3.628 1.00 95.31 140 LEU A O 1
ATOM 1088 N N . SER A 1 141 ? -5.400 13.181 -1.406 1.00 94.94 141 SER A N 1
ATOM 1089 C CA . SER A 1 141 ? -5.041 14.581 -1.177 1.00 94.94 141 SER A CA 1
ATOM 1090 C C . SER A 1 141 ? -3.548 14.798 -1.477 1.00 94.94 141 SER A C 1
ATOM 1092 O O . SER A 1 141 ? -2.769 13.847 -1.367 1.00 94.94 141 SER A O 1
ATOM 1094 N N . PRO A 1 142 ? -3.105 16.037 -1.766 1.00 96.44 142 PRO A N 1
ATOM 1095 C CA . PRO A 1 142 ? -1.683 16.323 -1.970 1.00 96.44 142 PRO A CA 1
ATOM 1096 C C . PRO A 1 142 ? -0.798 15.875 -0.797 1.00 96.44 142 PRO A C 1
ATOM 1098 O O . PRO A 1 142 ? 0.263 15.299 -1.012 1.00 96.44 142 PRO A O 1
ATOM 1101 N N . ALA A 1 143 ? -1.262 16.076 0.443 1.00 95.62 143 ALA A N 1
ATOM 1102 C CA . ALA A 1 143 ? -0.556 15.624 1.642 1.00 95.62 143 ALA A CA 1
ATOM 1103 C C . ALA A 1 143 ? -0.506 14.090 1.738 1.00 95.62 143 ALA A C 1
ATOM 1105 O O . ALA A 1 143 ? 0.548 13.530 2.017 1.00 95.62 143 ALA A O 1
ATOM 1106 N N . GLY A 1 144 ? -1.619 13.407 1.440 1.00 95.69 144 GLY A N 1
ATOM 1107 C CA . GLY A 1 144 ? -1.668 11.945 1.427 1.00 95.69 144 GLY A CA 1
ATOM 1108 C C . GLY A 1 144 ? -0.723 11.351 0.385 1.00 95.69 144 GLY A C 1
ATOM 1109 O O . GLY A 1 144 ? 0.055 10.461 0.704 1.00 95.69 144 GLY A O 1
ATOM 1110 N N . TYR A 1 145 ? -0.721 11.880 -0.840 1.00 98.06 145 TYR A N 1
ATOM 1111 C CA . TYR A 1 145 ? 0.201 11.429 -1.882 1.00 98.06 145 TYR A CA 1
ATOM 1112 C C . TYR A 1 145 ? 1.670 11.682 -1.514 1.00 98.06 145 TYR A C 1
ATOM 1114 O O . TYR A 1 145 ? 2.499 10.782 -1.659 1.00 98.06 145 TYR A O 1
ATOM 1122 N N . ALA A 1 146 ? 1.991 12.862 -0.972 1.00 98.00 146 ALA A N 1
ATOM 1123 C CA . ALA A 1 146 ? 3.337 13.170 -0.492 1.00 98.00 146 ALA A CA 1
ATOM 1124 C C . ALA A 1 146 ? 3.797 12.190 0.601 1.00 98.00 146 ALA A C 1
ATOM 1126 O O . ALA A 1 146 ? 4.930 11.714 0.556 1.00 98.00 146 ALA A O 1
ATOM 1127 N N . GLN A 1 147 ? 2.905 11.826 1.528 1.00 97.38 147 GLN A N 1
ATOM 1128 C CA . GLN A 1 147 ? 3.181 10.859 2.590 1.00 97.38 147 GLN A CA 1
ATOM 1129 C C . GLN A 1 147 ? 3.486 9.459 2.029 1.00 97.38 147 GLN A C 1
ATOM 1131 O O . GLN A 1 147 ? 4.439 8.817 2.469 1.00 97.38 147 GLN A O 1
ATOM 1136 N N . VAL A 1 148 ? 2.742 9.008 1.011 1.00 98.12 148 VAL A N 1
ATOM 1137 C CA . VAL A 1 148 ? 3.017 7.739 0.311 1.00 98.12 148 VAL A CA 1
ATOM 1138 C C . VAL A 1 148 ? 4.384 7.774 -0.371 1.00 98.12 148 VAL A C 1
ATOM 1140 O O . VAL A 1 148 ? 5.181 6.858 -0.189 1.00 98.12 148 VAL A O 1
ATOM 1143 N N . ARG A 1 149 ? 4.696 8.843 -1.114 1.00 98.50 149 ARG A N 1
ATOM 1144 C CA . ARG A 1 149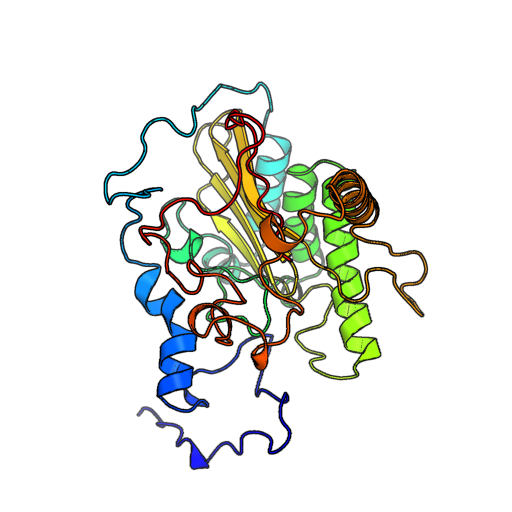 ? 6.000 8.998 -1.780 1.00 98.50 149 ARG A CA 1
ATOM 1145 C C . ARG A 1 149 ? 7.163 9.047 -0.789 1.00 98.50 149 ARG A C 1
ATOM 1147 O O . ARG A 1 149 ? 8.195 8.440 -1.056 1.00 98.50 149 ARG A O 1
ATOM 1154 N N . ALA A 1 150 ? 6.992 9.715 0.352 1.00 98.44 150 ALA A N 1
ATOM 1155 C CA . ALA A 1 150 ? 8.004 9.765 1.403 1.00 98.44 150 ALA A CA 1
ATOM 1156 C C . ALA A 1 150 ? 8.286 8.373 1.983 1.00 98.44 150 ALA A C 1
ATOM 1158 O O . ALA A 1 150 ? 9.445 7.984 2.090 1.00 98.44 150 ALA A O 1
ATOM 1159 N N . VAL A 1 151 ? 7.242 7.594 2.289 1.00 98.38 151 VAL A N 1
ATOM 1160 C CA . VAL A 1 151 ? 7.387 6.202 2.750 1.00 98.38 151 VAL A CA 1
ATOM 1161 C C . VAL A 1 151 ? 8.101 5.341 1.706 1.00 98.38 151 VAL A C 1
ATOM 1163 O O . VAL A 1 151 ? 9.031 4.612 2.044 1.00 98.38 151 VAL A O 1
ATOM 1166 N N . MET A 1 152 ? 7.720 5.469 0.431 1.00 98.19 152 MET A N 1
ATOM 1167 C CA . MET A 1 152 ? 8.373 4.753 -0.666 1.00 98.19 152 MET A CA 1
ATOM 1168 C C . MET A 1 152 ? 9.871 5.072 -0.739 1.00 98.19 152 MET A C 1
ATOM 1170 O O . MET A 1 152 ? 10.683 4.153 -0.777 1.00 98.19 152 MET A O 1
ATOM 1174 N N . ALA A 1 153 ? 10.250 6.350 -0.677 1.00 98.25 153 ALA A N 1
ATOM 1175 C CA . ALA A 1 153 ? 11.652 6.766 -0.688 1.00 98.25 153 ALA A CA 1
ATOM 1176 C C . ALA A 1 153 ? 12.427 6.277 0.551 1.00 98.25 153 ALA A C 1
ATOM 1178 O O . ALA A 1 153 ? 13.569 5.835 0.438 1.00 98.25 153 ALA A O 1
ATOM 1179 N N . LEU A 1 154 ? 11.808 6.303 1.736 1.00 98.06 154 LEU A N 1
ATOM 1180 C CA . LEU A 1 154 ? 12.436 5.818 2.970 1.00 98.06 154 LEU A CA 1
ATOM 1181 C C . LEU A 1 154 ? 12.644 4.299 2.974 1.00 98.06 154 LEU A C 1
ATOM 1183 O O . LEU A 1 154 ? 13.586 3.832 3.609 1.00 98.06 154 LEU A O 1
ATOM 1187 N N . ASN A 1 155 ? 11.850 3.535 2.216 1.00 96.56 155 ASN A N 1
ATOM 1188 C CA . ASN A 1 155 ? 12.117 2.114 1.987 1.00 96.56 155 ASN A CA 1
ATOM 1189 C C . ASN A 1 155 ? 13.457 1.893 1.267 1.00 96.56 155 ASN A C 1
ATOM 1191 O O . ASN A 1 155 ? 14.209 0.995 1.634 1.00 96.56 155 ASN A O 1
ATOM 1195 N N . GLU A 1 156 ? 13.793 2.741 0.288 1.00 96.69 156 GLU A N 1
ATOM 1196 C CA . GLU A 1 156 ? 15.116 2.704 -0.341 1.00 96.69 156 GLU A CA 1
ATOM 1197 C C . GLU A 1 156 ? 16.214 3.132 0.629 1.00 96.69 156 GLU A C 1
ATOM 1199 O O . GLU A 1 156 ? 17.254 2.479 0.703 1.00 96.69 156 GLU A O 1
ATOM 1204 N N . ASN A 1 157 ? 15.972 4.184 1.422 1.00 96.75 157 ASN A N 1
ATOM 1205 C CA . ASN A 1 157 ? 16.938 4.604 2.434 1.00 96.75 157 ASN A CA 1
ATOM 1206 C C . ASN A 1 157 ? 17.247 3.474 3.425 1.00 96.75 157 ASN A C 1
ATOM 1208 O O . ASN A 1 157 ? 18.413 3.273 3.755 1.00 96.75 157 ASN A O 1
ATOM 1212 N N . LEU A 1 158 ? 16.238 2.709 3.854 1.00 94.88 158 LEU A N 1
ATOM 1213 C CA . LEU A 1 158 ? 16.437 1.535 4.701 1.00 94.88 158 LEU A CA 1
ATOM 1214 C C . LEU A 1 158 ? 17.358 0.509 4.040 1.00 94.88 158 LEU A C 1
ATOM 1216 O O . LEU A 1 158 ? 18.312 0.066 4.675 1.00 94.88 158 LEU A O 1
ATOM 1220 N N . GLY A 1 159 ? 17.113 0.177 2.769 1.00 93.12 159 GLY A N 1
ATOM 1221 C CA . GLY A 1 159 ? 17.963 -0.737 2.001 1.00 93.12 159 GLY A CA 1
ATOM 1222 C C . GLY A 1 159 ? 19.421 -0.279 1.929 1.00 93.12 159 GLY A C 1
ATOM 1223 O O . GLY A 1 159 ? 20.338 -1.100 1.966 1.00 93.12 159 GLY A O 1
ATOM 1224 N N . GLU A 1 160 ? 19.661 1.033 1.891 1.00 93.56 160 GLU A N 1
ATOM 1225 C CA . GLU A 1 160 ? 21.017 1.586 1.961 1.00 93.56 160 GLU A CA 1
ATOM 1226 C C . GLU A 1 160 ? 21.655 1.450 3.336 1.00 93.56 160 GLU A C 1
ATOM 1228 O O . GLU A 1 160 ? 22.848 1.165 3.430 1.00 93.56 160 GLU A O 1
ATOM 1233 N N . LEU A 1 161 ? 20.872 1.685 4.389 1.00 93.56 161 LEU A N 1
ATOM 1234 C CA . LEU A 1 161 ? 21.342 1.674 5.769 1.00 93.56 161 LEU A CA 1
ATOM 1235 C C . LEU A 1 161 ? 21.698 0.267 6.239 1.00 93.56 161 LEU A C 1
ATOM 1237 O O . LEU A 1 161 ? 22.698 0.100 6.936 1.00 93.56 161 LEU A O 1
ATOM 1241 N N . ILE A 1 162 ? 20.883 -0.728 5.878 1.00 91.56 162 ILE A N 1
ATOM 1242 C CA . ILE A 1 162 ? 21.117 -2.115 6.293 1.00 91.56 162 ILE A CA 1
ATOM 1243 C C . ILE A 1 162 ? 22.058 -2.873 5.353 1.00 91.56 162 ILE A C 1
ATOM 1245 O O . ILE A 1 162 ? 22.579 -3.908 5.756 1.00 91.56 162 ILE A O 1
ATOM 1249 N N . ASP A 1 163 ? 22.275 -2.370 4.130 1.00 89.25 163 ASP A N 1
ATOM 1250 C CA . ASP A 1 163 ? 23.090 -3.020 3.092 1.00 89.25 163 ASP A CA 1
ATOM 1251 C C . ASP A 1 163 ? 22.667 -4.479 2.812 1.00 89.25 163 ASP A C 1
ATOM 1253 O O . ASP A 1 163 ? 23.486 -5.372 2.608 1.00 89.25 163 ASP A O 1
ATOM 1257 N N . ASP A 1 164 ? 21.357 -4.728 2.809 1.00 85.44 164 ASP A N 1
ATOM 1258 C CA . ASP A 1 164 ? 20.743 -6.038 2.576 1.00 85.44 164 ASP A CA 1
ATOM 1259 C C . ASP A 1 164 ? 19.385 -5.860 1.873 1.00 85.44 164 ASP A C 1
ATOM 1261 O O . ASP A 1 164 ? 18.841 -4.754 1.826 1.00 85.44 164 ASP A O 1
ATOM 1265 N N . TYR A 1 165 ? 18.843 -6.934 1.290 1.00 85.06 165 TYR A N 1
ATOM 1266 C CA . TYR A 1 165 ? 17.538 -6.937 0.612 1.00 85.06 165 TYR A CA 1
ATOM 1267 C C . TYR A 1 165 ? 17.396 -5.853 -0.472 1.00 85.06 165 TYR A C 1
ATOM 1269 O O . TYR A 1 165 ? 16.330 -5.266 -0.662 1.00 85.06 165 TYR A O 1
ATOM 1277 N N . ARG A 1 166 ? 18.479 -5.586 -1.212 1.00 84.00 166 ARG A N 1
ATOM 1278 C CA . ARG A 1 166 ? 18.582 -4.496 -2.205 1.00 84.00 166 ARG A CA 1
ATOM 1279 C C . ARG A 1 166 ? 17.628 -4.617 -3.399 1.00 84.00 166 ARG A C 1
ATOM 1281 O O . ARG A 1 166 ? 17.494 -3.674 -4.165 1.00 84.00 166 ARG A O 1
ATOM 1288 N N . ASP A 1 167 ? 16.983 -5.764 -3.568 1.00 85.00 167 ASP A N 1
ATOM 1289 C CA . ASP A 1 167 ? 15.953 -6.022 -4.577 1.00 85.00 167 ASP A CA 1
ATOM 1290 C C . ASP A 1 167 ? 14.523 -5.896 -4.024 1.00 85.00 167 ASP A C 1
ATOM 1292 O O . ASP A 1 167 ? 13.562 -6.220 -4.715 1.00 85.00 167 ASP A O 1
ATOM 1296 N N . THR A 1 168 ? 14.378 -5.502 -2.762 1.00 87.94 168 THR A N 1
ATOM 1297 C CA . THR A 1 168 ? 13.121 -5.486 -2.002 1.00 87.94 168 THR A CA 1
ATOM 1298 C C . THR A 1 168 ? 12.945 -4.156 -1.275 1.00 87.94 168 THR A C 1
ATOM 1300 O O . THR A 1 168 ? 11.849 -3.606 -1.204 1.00 87.94 168 THR A O 1
ATOM 1303 N N . LEU A 1 169 ? 14.044 -3.599 -0.780 1.00 93.25 169 LEU A N 1
ATOM 1304 C CA . LEU A 1 169 ? 14.114 -2.297 -0.139 1.00 93.25 169 LEU A CA 1
ATOM 1305 C C . LEU A 1 169 ? 14.518 -1.232 -1.163 1.00 93.25 169 LEU A C 1
ATOM 1307 O O . LEU A 1 169 ? 15.592 -0.642 -1.077 1.00 93.25 169 LEU A O 1
ATOM 1311 N N . THR A 1 170 ? 13.673 -1.038 -2.178 1.00 94.88 170 THR A N 1
ATOM 1312 C CA . THR A 1 170 ? 13.837 0.010 -3.200 1.00 94.88 170 THR A CA 1
ATOM 1313 C C . THR A 1 170 ? 12.629 0.939 -3.220 1.00 94.88 170 THR A C 1
ATOM 1315 O O . THR A 1 170 ? 11.549 0.580 -2.732 1.00 94.88 170 THR A O 1
ATOM 1318 N N . GLU A 1 171 ? 12.771 2.134 -3.802 1.00 96.94 171 GLU A N 1
ATOM 1319 C CA . GLU A 1 171 ? 11.686 3.122 -3.846 1.00 96.94 171 GLU A CA 1
ATOM 1320 C C . GLU A 1 171 ? 10.463 2.614 -4.627 1.00 96.94 171 GLU A C 1
ATOM 1322 O O . GLU A 1 171 ? 9.336 3.049 -4.394 1.00 96.94 171 GLU A O 1
ATOM 1327 N N . PHE A 1 172 ? 10.652 1.656 -5.537 1.00 97.25 172 PHE A N 1
ATOM 1328 C CA . PHE A 1 172 ? 9.602 1.161 -6.429 1.00 97.25 172 PHE A CA 1
ATOM 1329 C C . PHE A 1 172 ? 9.328 -0.345 -6.294 1.00 97.25 172 PHE A C 1
ATOM 1331 O O . PHE A 1 172 ? 8.651 -0.931 -7.148 1.00 97.25 172 PHE A O 1
ATOM 1338 N N . ALA A 1 173 ? 9.781 -0.976 -5.208 1.00 95.00 173 ALA A N 1
ATOM 1339 C CA . ALA A 1 173 ? 9.433 -2.348 -4.831 1.00 95.00 173 ALA A CA 1
ATOM 1340 C C . ALA A 1 173 ? 7.998 -2.450 -4.270 1.00 95.00 173 ALA A C 1
ATOM 1342 O O . ALA A 1 173 ? 7.770 -2.881 -3.144 1.00 95.00 173 ALA A O 1
ATOM 1343 N N . TYR A 1 174 ? 7.021 -2.029 -5.077 1.00 95.81 174 TYR A N 1
ATOM 1344 C CA . TYR A 1 174 ? 5.599 -2.027 -4.742 1.00 95.81 174 TYR A CA 1
ATOM 1345 C C . TYR A 1 174 ? 4.771 -2.553 -5.908 1.00 95.81 174 TYR A C 1
ATOM 1347 O O . TYR A 1 174 ? 5.122 -2.354 -7.073 1.00 95.81 174 TYR A O 1
ATOM 1355 N N . TRP A 1 175 ? 3.651 -3.190 -5.595 1.00 96.50 175 TRP A N 1
ATOM 1356 C CA . TRP A 1 175 ? 2.752 -3.814 -6.552 1.00 96.50 175 TRP A CA 1
ATOM 1357 C C . TRP A 1 175 ? 1.483 -3.002 -6.679 1.00 96.50 175 TRP A C 1
ATOM 1359 O O . TRP A 1 175 ? 0.792 -2.757 -5.691 1.00 96.50 175 TRP A O 1
ATOM 1369 N N . PHE A 1 176 ? 1.184 -2.603 -7.911 1.00 98.19 176 PHE A N 1
ATOM 1370 C CA . PHE A 1 176 ? 0.015 -1.814 -8.245 1.00 98.19 176 PHE A CA 1
ATOM 1371 C C . PHE A 1 176 ? -0.954 -2.633 -9.096 1.00 98.19 176 PHE A C 1
ATOM 1373 O O . PHE A 1 176 ? -0.582 -3.176 -10.140 1.00 98.19 176 PHE A O 1
ATOM 1380 N N . THR A 1 177 ? -2.201 -2.731 -8.639 1.00 98.50 177 THR A N 1
ATOM 1381 C CA . THR A 1 177 ? -3.265 -3.489 -9.314 1.00 98.50 177 THR A CA 1
ATOM 1382 C C . THR A 1 177 ? -4.517 -2.640 -9.430 1.00 98.50 177 THR A C 1
ATOM 1384 O O . THR A 1 177 ? -4.964 -2.075 -8.435 1.00 98.50 177 THR A O 1
ATOM 1387 N N . VAL A 1 178 ? -5.117 -2.597 -10.618 1.00 98.69 178 VAL A N 1
ATOM 1388 C CA . VAL A 1 178 ? -6.444 -2.015 -10.849 1.00 98.69 178 VAL A CA 1
ATOM 1389 C C . VAL A 1 178 ? -7.497 -3.119 -10.786 1.00 98.69 178 VAL A C 1
ATOM 1391 O O . VAL A 1 178 ? -7.299 -4.213 -11.307 1.00 98.69 178 VAL A O 1
ATOM 1394 N N . PHE A 1 179 ? -8.635 -2.826 -10.171 1.00 98.50 179 PHE A N 1
ATOM 1395 C CA . PHE A 1 179 ? -9.763 -3.735 -10.038 1.00 98.50 179 PHE A CA 1
ATOM 1396 C C . PHE A 1 179 ? -11.013 -3.139 -10.673 1.00 98.50 179 PHE A C 1
ATOM 1398 O O . PHE A 1 179 ? -11.378 -1.992 -10.412 1.00 98.50 179 PHE A O 1
ATOM 1405 N N . GLY A 1 180 ? -11.684 -3.931 -11.502 1.00 97.81 180 GLY A N 1
ATOM 1406 C CA . GLY A 1 180 ? -12.809 -3.474 -12.305 1.00 97.81 180 GLY A CA 1
ATOM 1407 C C . GLY A 1 180 ? -12.383 -2.591 -13.480 1.00 97.81 180 GLY A C 1
ATOM 1408 O O . GLY A 1 180 ? -11.209 -2.469 -13.824 1.00 97.81 180 GLY A O 1
ATOM 1409 N N . THR A 1 181 ? -13.373 -1.989 -14.138 1.00 97.12 181 THR A N 1
ATOM 1410 C CA . THR A 1 181 ? -13.141 -1.071 -15.262 1.00 97.12 181 THR A CA 1
ATOM 1411 C C . THR A 1 181 ? -13.244 0.371 -14.768 1.00 97.12 181 THR A C 1
ATOM 1413 O O . THR A 1 181 ? -14.319 0.737 -14.291 1.00 97.12 181 THR A O 1
ATOM 1416 N N . PRO A 1 182 ? -12.202 1.215 -14.923 1.00 97.00 182 PRO A N 1
ATOM 1417 C CA . PRO A 1 182 ? -12.261 2.616 -14.516 1.00 97.00 182 PRO A CA 1
ATOM 1418 C C . PRO A 1 182 ? -13.456 3.356 -15.128 1.00 97.00 182 PRO A C 1
ATOM 1420 O O . PRO A 1 182 ? -13.554 3.544 -16.351 1.00 97.00 182 PRO A O 1
ATOM 1423 N N . SER A 1 183 ? -14.378 3.772 -14.263 1.00 93.19 183 SER A N 1
ATOM 1424 C CA . SER A 1 183 ? -15.690 4.298 -14.637 1.00 93.19 183 SER A CA 1
ATOM 1425 C C . SER A 1 183 ? -16.195 5.315 -13.614 1.00 93.19 183 SER A C 1
ATOM 1427 O O . SER A 1 183 ? -15.864 5.237 -12.434 1.00 93.19 183 SER A O 1
ATOM 1429 N N . GLY A 1 184 ? -17.010 6.271 -14.065 1.00 89.56 184 GLY A N 1
ATOM 1430 C CA . GLY A 1 184 ? -17.784 7.132 -13.163 1.00 89.56 184 GLY A CA 1
ATOM 1431 C C . GLY A 1 184 ? -19.071 6.468 -12.657 1.00 89.56 184 GLY A C 1
ATOM 1432 O O . GLY A 1 184 ? -19.609 6.881 -11.635 1.00 89.56 184 GLY A O 1
ATOM 1433 N N . ASP A 1 185 ? -19.536 5.421 -13.347 1.00 86.19 185 ASP A N 1
ATOM 1434 C CA . ASP A 1 185 ? -20.880 4.853 -13.168 1.00 86.19 185 ASP A CA 1
ATOM 1435 C C . ASP A 1 185 ? -20.875 3.448 -12.551 1.00 86.19 185 ASP A C 1
ATOM 1437 O O . ASP A 1 185 ? -21.919 2.918 -12.178 1.00 86.19 185 ASP A O 1
ATOM 1441 N N . SER A 1 186 ? -19.715 2.793 -12.479 1.00 91.69 186 SER A N 1
ATOM 1442 C CA . SER A 1 186 ? -19.578 1.421 -11.978 1.00 91.69 186 SER A CA 1
ATOM 1443 C C . SER A 1 186 ? -18.433 1.323 -10.975 1.00 91.69 186 SER A C 1
ATOM 1445 O O . SER A 1 186 ? -17.456 2.057 -11.130 1.00 91.69 186 SER A O 1
ATOM 1447 N N . PRO A 1 187 ? -18.525 0.426 -9.973 1.00 94.31 187 PRO A N 1
ATOM 1448 C CA . PRO A 1 187 ? -17.459 0.247 -9.005 1.00 94.31 187 PRO A CA 1
ATOM 1449 C C . PRO A 1 187 ? -16.142 -0.152 -9.663 1.00 94.31 187 PRO A C 1
ATOM 1451 O O . PRO A 1 187 ? -16.101 -1.046 -10.512 1.00 94.31 187 PRO A O 1
ATOM 1454 N N . TRP A 1 188 ? -15.073 0.499 -9.236 1.00 97.44 188 TRP A N 1
ATOM 1455 C CA . TRP A 1 188 ? -13.706 0.136 -9.580 1.00 97.44 188 TRP A CA 1
ATOM 1456 C C . TRP A 1 188 ? -12.778 0.612 -8.469 1.00 97.44 188 TRP A C 1
ATOM 1458 O O . TRP A 1 188 ? -13.160 1.429 -7.631 1.00 97.44 188 TRP A O 1
ATOM 1468 N N . GLY A 1 189 ? -11.552 0.121 -8.453 1.00 97.94 189 GLY A N 1
ATOM 1469 C CA . GLY A 1 189 ? -10.584 0.526 -7.453 1.00 97.94 189 GLY A CA 1
ATOM 1470 C C . GLY A 1 189 ? -9.170 0.151 -7.829 1.00 97.94 189 GLY A C 1
ATOM 1471 O O . GLY A 1 189 ? -8.904 -0.347 -8.922 1.00 97.94 189 GLY A O 1
ATOM 1472 N N . TRP A 1 190 ? -8.255 0.389 -6.907 1.00 98.56 190 TRP A N 1
ATOM 1473 C CA . TRP A 1 190 ? -6.872 -0.024 -7.037 1.00 98.56 190 TRP A CA 1
ATOM 1474 C C . TRP A 1 190 ? -6.282 -0.366 -5.676 1.00 98.56 190 TRP A C 1
ATOM 1476 O O . TRP A 1 190 ? -6.789 0.053 -4.632 1.00 98.56 190 TRP A O 1
ATOM 1486 N N . GLN A 1 191 ? -5.201 -1.136 -5.715 1.00 97.94 191 GLN A N 1
ATOM 1487 C CA . GLN A 1 191 ? -4.379 -1.437 -4.554 1.00 97.94 191 GLN A CA 1
ATOM 1488 C C . GLN A 1 191 ? -2.914 -1.152 -4.847 1.00 97.94 191 GLN A C 1
ATOM 1490 O O . GLN A 1 191 ? -2.426 -1.471 -5.934 1.00 97.94 191 GLN A O 1
ATOM 1495 N N . LEU A 1 192 ? -2.236 -0.575 -3.860 1.00 97.81 192 LEU A N 1
ATOM 1496 C CA . LEU A 1 192 ? -0.785 -0.470 -3.792 1.00 97.81 192 LEU A CA 1
ATOM 1497 C C . LEU A 1 192 ? -0.327 -1.238 -2.557 1.00 97.81 192 LEU A C 1
ATOM 1499 O O . LEU A 1 192 ? -0.763 -0.911 -1.458 1.00 97.81 192 LEU A O 1
ATOM 1503 N N . MET A 1 193 ? 0.548 -2.221 -2.733 1.00 94.56 193 MET A N 1
ATOM 1504 C CA . MET A 1 193 ? 1.086 -3.001 -1.618 1.00 94.56 193 MET A CA 1
ATOM 1505 C C . MET A 1 193 ? 2.597 -3.184 -1.715 1.00 94.56 193 MET A C 1
ATOM 1507 O O . MET A 1 193 ? 3.157 -3.178 -2.814 1.00 94.56 193 MET A O 1
ATOM 1511 N N . GLY A 1 194 ? 3.244 -3.391 -0.578 1.00 92.94 194 GLY A N 1
ATOM 1512 C CA . GLY A 1 194 ? 4.668 -3.680 -0.465 1.00 92.94 194 GLY A CA 1
ATOM 1513 C C . GLY A 1 194 ? 5.164 -3.419 0.951 1.00 92.94 194 GLY A C 1
ATOM 1514 O O . GLY A 1 194 ? 4.376 -3.193 1.867 1.00 92.94 194 GLY A O 1
ATOM 1515 N N . HIS A 1 195 ? 6.480 -3.431 1.143 1.00 93.19 195 HIS A N 1
ATOM 1516 C CA . HIS A 1 195 ? 7.061 -3.162 2.455 1.00 93.19 195 HIS A CA 1
ATOM 1517 C C . HIS A 1 195 ? 6.612 -1.793 2.982 1.00 93.19 195 HIS A C 1
ATOM 1519 O O . HIS A 1 195 ? 6.814 -0.776 2.329 1.00 93.19 195 HIS A O 1
ATOM 1525 N N . HIS A 1 196 ? 5.973 -1.776 4.147 1.00 94.00 196 HIS A N 1
ATOM 1526 C CA . HIS A 1 196 ? 5.427 -0.591 4.799 1.00 94.00 196 HIS A CA 1
ATOM 1527 C C . HIS A 1 196 ? 4.297 0.162 4.079 1.00 94.00 196 HIS A C 1
ATOM 1529 O O . HIS A 1 196 ? 3.884 1.222 4.550 1.00 94.00 196 HIS A O 1
ATOM 1535 N N . VAL A 1 197 ? 3.731 -0.374 2.998 1.00 95.25 197 VAL A N 1
ATOM 1536 C CA . VAL A 1 197 ? 2.610 0.259 2.292 1.00 95.25 197 VAL A CA 1
ATOM 1537 C C . VAL A 1 197 ? 1.540 -0.776 1.996 1.00 95.25 197 VAL A C 1
ATOM 1539 O O . VAL A 1 197 ? 1.805 -1.786 1.354 1.00 95.25 197 VAL A O 1
ATOM 1542 N N . ASP A 1 198 ? 0.313 -0.489 2.411 1.00 94.94 198 ASP A N 1
ATOM 1543 C CA . ASP A 1 198 ? -0.890 -1.134 1.895 1.00 94.94 198 ASP A CA 1
ATOM 1544 C C . ASP A 1 198 ? -1.992 -0.079 1.778 1.00 94.94 198 ASP A C 1
ATOM 1546 O O . ASP A 1 198 ? -2.423 0.508 2.768 1.00 94.94 198 ASP A O 1
ATOM 1550 N N . LEU A 1 199 ? -2.409 0.224 0.554 1.00 97.19 199 LEU A N 1
ATOM 1551 C CA . LEU A 1 199 ? -3.409 1.244 0.262 1.00 97.19 199 LEU A CA 1
ATOM 1552 C C . LEU A 1 199 ? -4.448 0.681 -0.681 1.00 97.19 199 LEU A C 1
ATOM 1554 O O . LEU A 1 199 ? -4.122 0.222 -1.774 1.00 97.19 199 LEU A O 1
ATOM 1558 N N . HIS A 1 200 ? -5.704 0.784 -0.273 1.00 97.31 200 HIS A N 1
ATOM 1559 C CA . HIS A 1 200 ? -6.844 0.328 -1.049 1.00 97.31 200 HIS A CA 1
ATOM 1560 C C . HIS A 1 200 ? -7.737 1.518 -1.313 1.00 97.31 200 HIS A C 1
ATOM 1562 O O . HIS A 1 200 ? -8.165 2.176 -0.370 1.00 97.31 200 HIS A O 1
ATOM 1568 N N . CYS A 1 201 ? -8.043 1.777 -2.577 1.00 97.00 201 CYS A N 1
ATOM 1569 C CA . CYS A 1 201 ? -8.957 2.839 -2.964 1.00 97.00 201 CYS A CA 1
ATOM 1570 C C . CYS A 1 201 ? -10.073 2.262 -3.824 1.00 97.00 201 CYS A C 1
ATOM 1572 O O . CYS A 1 201 ? -9.800 1.639 -4.849 1.00 97.00 201 CYS A O 1
ATOM 1574 N N . VAL A 1 202 ? -11.325 2.470 -3.421 1.00 95.44 202 VAL A N 1
ATOM 1575 C CA . VAL A 1 202 ? -12.508 2.051 -4.180 1.00 95.44 202 VAL A CA 1
ATOM 1576 C C . VAL A 1 202 ? -13.384 3.255 -4.471 1.00 95.44 202 VAL A C 1
ATOM 1578 O O . VAL A 1 202 ? -13.723 4.032 -3.580 1.00 95.44 202 VAL A O 1
ATOM 1581 N N . PHE A 1 203 ? -13.798 3.359 -5.725 1.00 93.38 203 PHE A N 1
ATOM 1582 C CA . PHE A 1 203 ? -14.766 4.316 -6.223 1.00 93.38 203 PHE A CA 1
ATOM 1583 C C . PHE A 1 203 ? -16.105 3.610 -6.419 1.00 93.38 203 PHE A C 1
ATOM 1585 O O . PHE A 1 203 ? -16.185 2.611 -7.132 1.00 93.38 203 PHE A O 1
ATOM 1592 N N . VAL A 1 204 ? -17.168 4.127 -5.802 1.00 90.19 204 VAL A N 1
ATOM 1593 C CA . VAL A 1 204 ? -18.545 3.641 -5.972 1.00 90.19 204 VAL A CA 1
ATOM 1594 C C . VAL A 1 204 ? -19.452 4.838 -6.240 1.00 90.19 204 VAL A C 1
ATOM 1596 O O . VAL A 1 204 ? -19.870 5.544 -5.321 1.00 90.19 204 VAL A O 1
ATOM 1599 N N . GLY A 1 205 ? -19.733 5.097 -7.519 1.00 84.06 205 GLY A N 1
ATOM 1600 C CA . GLY A 1 205 ? -20.378 6.343 -7.935 1.00 84.06 205 GLY A CA 1
ATOM 1601 C C . GLY A 1 205 ? -19.522 7.551 -7.534 1.00 84.06 205 GLY A C 1
ATOM 1602 O O . GLY A 1 205 ? -18.342 7.610 -7.864 1.00 84.06 205 GLY A O 1
ATOM 1603 N N . GLY A 1 206 ? -20.099 8.497 -6.786 1.00 83.31 206 GLY A N 1
ATOM 1604 C CA . GLY A 1 206 ? -19.372 9.663 -6.255 1.00 83.31 206 GLY A CA 1
ATOM 1605 C C . GLY A 1 206 ? -18.610 9.418 -4.941 1.00 83.31 206 GLY A C 1
ATOM 1606 O O . GLY A 1 206 ? -17.938 10.312 -4.421 1.00 83.31 206 GLY A O 1
ATOM 1607 N N . GLN A 1 207 ? -18.705 8.218 -4.365 1.00 87.81 207 GLN A N 1
ATOM 1608 C CA . GLN A 1 207 ? -18.055 7.898 -3.098 1.00 87.81 207 GLN A CA 1
ATOM 1609 C C . GLN A 1 207 ? -16.670 7.287 -3.323 1.00 87.81 207 GLN A C 1
ATOM 1611 O O . GLN A 1 207 ? -16.520 6.350 -4.105 1.00 87.81 207 GLN A O 1
ATOM 1616 N N . VAL A 1 208 ? -15.681 7.792 -2.584 1.00 90.38 208 VAL A N 1
ATOM 1617 C CA . VAL A 1 208 ? -14.328 7.228 -2.501 1.00 90.38 208 VAL A CA 1
ATOM 1618 C C . VAL A 1 208 ? -14.150 6.597 -1.125 1.00 90.38 208 VAL A C 1
ATOM 1620 O O . VAL A 1 208 ? -14.480 7.217 -0.113 1.00 90.38 208 VAL A O 1
ATOM 1623 N N . VAL A 1 209 ? -13.637 5.371 -1.077 1.00 91.19 209 VAL A N 1
ATOM 1624 C CA . VAL A 1 209 ? -13.324 4.653 0.162 1.00 91.19 209 VAL A CA 1
ATOM 1625 C C . VAL A 1 209 ? -11.849 4.283 0.156 1.00 91.19 209 VAL A C 1
ATOM 1627 O O . VAL A 1 209 ? -11.400 3.586 -0.750 1.00 91.19 209 VAL A O 1
ATOM 1630 N N . LEU A 1 210 ? -11.122 4.730 1.183 1.00 92.25 210 LEU A N 1
ATOM 1631 C CA . LEU A 1 210 ? -9.736 4.346 1.445 1.00 92.25 210 LEU A CA 1
ATOM 1632 C C . LEU A 1 210 ? -9.690 3.399 2.648 1.00 92.25 210 LEU A C 1
ATOM 1634 O O . LEU A 1 210 ? -9.733 3.864 3.787 1.00 92.25 210 LEU A O 1
ATOM 1638 N N . ALA A 1 211 ? -9.691 2.086 2.405 1.00 90.69 211 ALA A N 1
ATOM 1639 C CA . ALA A 1 211 ? -9.594 1.071 3.455 1.00 90.69 211 ALA A CA 1
ATOM 1640 C C . ALA A 1 211 ? -9.339 -0.343 2.887 1.00 90.69 211 ALA A C 1
ATOM 1642 O O . ALA A 1 211 ? -10.041 -0.737 1.950 1.00 90.69 211 ALA A O 1
ATOM 1643 N N . PRO A 1 212 ? -8.452 -1.143 3.511 1.00 90.31 212 PRO A N 1
ATOM 1644 C CA . PRO A 1 212 ? -7.505 -0.756 4.561 1.00 90.31 212 PRO A CA 1
ATOM 1645 C C . PRO A 1 212 ? -6.445 0.254 4.080 1.00 90.31 212 PRO A C 1
ATOM 1647 O O . PRO A 1 212 ? -6.258 0.483 2.884 1.00 90.31 212 PRO A O 1
ATOM 1650 N N . VAL A 1 213 ? -5.820 0.920 5.053 1.00 93.06 213 VAL A N 1
ATOM 1651 C CA . VAL A 1 213 ? -4.711 1.862 4.865 1.00 93.06 213 VAL A CA 1
ATOM 1652 C C . VAL A 1 213 ? -3.651 1.515 5.901 1.00 93.06 213 VAL A C 1
ATOM 1654 O O . VAL A 1 213 ? -3.920 1.551 7.102 1.00 93.06 213 VAL A O 1
ATOM 1657 N N . PHE A 1 214 ? -2.451 1.212 5.433 1.00 94.12 214 PHE A N 1
ATOM 1658 C CA . PHE A 1 214 ? -1.255 1.072 6.236 1.00 94.12 214 PHE A CA 1
ATOM 1659 C C . PHE A 1 214 ? -0.118 1.843 5.576 1.00 94.12 214 PHE A C 1
ATOM 1661 O O . PHE A 1 214 ? 0.188 1.639 4.401 1.00 94.12 214 PHE A O 1
ATOM 1668 N N . LEU A 1 215 ? 0.528 2.695 6.365 1.00 95.81 215 LEU A N 1
ATOM 1669 C CA . LEU A 1 215 ? 1.781 3.350 6.026 1.00 95.81 215 LEU A CA 1
ATOM 1670 C C . LEU A 1 215 ? 2.716 3.208 7.227 1.00 95.81 215 LEU A C 1
ATOM 1672 O O . LEU A 1 215 ? 2.358 3.598 8.337 1.00 95.81 215 LEU A O 1
ATOM 1676 N N . GLY A 1 216 ? 3.894 2.642 6.997 1.00 95.12 216 GLY A N 1
ATOM 1677 C CA . GLY A 1 216 ? 4.985 2.541 7.961 1.00 95.12 216 GLY A CA 1
ATOM 1678 C C . GLY A 1 216 ? 6.240 3.213 7.413 1.00 95.12 216 GLY A C 1
ATOM 1679 O O . GLY A 1 216 ? 6.330 3.497 6.225 1.00 95.12 216 GLY A O 1
ATOM 1680 N N . ALA A 1 217 ? 7.220 3.486 8.262 1.00 94.44 217 ALA A N 1
ATOM 1681 C CA . ALA A 1 217 ? 8.539 3.906 7.810 1.00 94.44 217 ALA A CA 1
ATOM 1682 C C . ALA A 1 217 ? 9.570 3.557 8.880 1.00 94.44 217 ALA A C 1
ATOM 1684 O O . ALA A 1 217 ? 9.390 3.878 10.054 1.00 94.44 217 ALA A O 1
ATOM 1685 N N . GLU A 1 218 ? 10.660 2.930 8.461 1.00 89.94 218 GLU A N 1
ATOM 1686 C CA . GLU A 1 218 ? 11.832 2.686 9.289 1.00 89.94 218 GLU A CA 1
ATOM 1687 C C . GLU A 1 218 ? 13.052 2.940 8.400 1.00 89.94 218 GLU A C 1
ATOM 1689 O O . GLU A 1 218 ? 13.241 2.183 7.455 1.00 89.94 218 GLU A O 1
ATOM 1694 N N . PRO A 1 219 ? 13.842 4.005 8.623 1.00 93.44 219 PRO A N 1
ATOM 1695 C CA . PRO A 1 219 ? 13.592 5.113 9.550 1.00 93.44 219 PRO A CA 1
ATOM 1696 C C . PRO A 1 219 ? 12.429 6.021 9.098 1.00 93.44 219 PRO A C 1
ATOM 1698 O O . PRO A 1 219 ? 12.024 6.006 7.941 1.00 93.44 219 PRO A O 1
ATOM 1701 N N . THR A 1 220 ? 11.922 6.872 9.998 1.00 95.50 220 THR A N 1
ATOM 1702 C CA . THR A 1 220 ? 10.902 7.903 9.686 1.00 95.50 220 THR A CA 1
ATOM 1703 C C . THR A 1 220 ? 11.496 9.224 9.181 1.00 95.50 220 THR A C 1
ATOM 1705 O O . THR A 1 220 ? 10.770 10.138 8.788 1.00 95.50 220 THR A O 1
ATOM 1708 N N . THR A 1 221 ? 12.822 9.353 9.206 1.00 96.94 221 THR A N 1
ATOM 1709 C CA . THR A 1 221 ? 13.570 10.502 8.688 1.00 96.94 221 THR A CA 1
ATOM 1710 C C . THR A 1 221 ? 14.743 9.998 7.869 1.00 96.94 221 THR A C 1
ATOM 1712 O O . THR A 1 221 ? 15.506 9.149 8.332 1.00 96.94 221 THR A O 1
ATOM 1715 N N . GLY A 1 222 ? 14.863 10.528 6.657 1.00 97.00 222 GLY A N 1
ATOM 1716 C CA . GLY A 1 222 ? 15.880 10.119 5.708 1.00 97.00 222 GLY A CA 1
ATOM 1717 C C . GLY A 1 222 ? 17.272 10.623 6.078 1.00 97.00 222 GLY A C 1
ATOM 1718 O O . GLY A 1 222 ? 17.441 11.655 6.731 1.00 97.00 222 GLY A O 1
ATOM 1719 N N . THR A 1 223 ? 18.280 9.883 5.633 1.00 96.06 223 THR A N 1
ATOM 1720 C CA . THR A 1 223 ? 19.704 10.182 5.835 1.00 96.06 223 THR A CA 1
ATOM 1721 C C . THR A 1 223 ? 20.454 10.156 4.503 1.00 96.06 223 THR A C 1
ATOM 1723 O O . THR A 1 223 ? 19.972 9.597 3.514 1.00 96.06 223 THR A O 1
ATOM 1726 N N . GLY A 1 224 ? 21.639 10.769 4.445 1.00 95.94 224 GLY A N 1
ATOM 1727 C CA . GLY A 1 224 ? 22.436 10.808 3.217 1.00 95.94 224 GLY A CA 1
ATOM 1728 C C . GLY A 1 224 ? 21.691 11.524 2.086 1.00 95.94 224 GLY A C 1
ATOM 1729 O O . GLY A 1 224 ? 21.248 12.656 2.250 1.00 95.94 224 GLY A O 1
ATOM 1730 N N . ARG A 1 225 ? 21.505 10.867 0.932 1.00 96.50 225 ARG A N 1
ATOM 1731 C CA . ARG A 1 225 ? 20.771 11.479 -0.196 1.00 96.50 225 ARG A CA 1
ATOM 1732 C C . ARG A 1 225 ? 19.274 11.695 0.067 1.00 96.50 225 ARG A C 1
ATOM 1734 O O . ARG A 1 225 ? 18.629 12.376 -0.722 1.00 96.50 225 ARG A O 1
ATOM 1741 N N . PHE A 1 226 ? 18.736 11.109 1.138 1.00 97.56 226 PHE A N 1
ATOM 1742 C CA . PHE A 1 226 ? 17.334 11.230 1.545 1.00 97.56 226 PHE A CA 1
ATOM 1743 C C . PHE A 1 226 ? 17.127 12.275 2.653 1.00 97.56 226 PHE A C 1
ATOM 1745 O O . PHE A 1 226 ? 16.039 12.357 3.222 1.00 97.56 226 PHE A O 1
ATOM 1752 N N . GLU A 1 227 ? 18.149 13.068 2.995 1.00 97.50 227 GLU A N 1
ATOM 1753 C CA . GLU A 1 227 ? 18.008 14.168 3.954 1.00 97.50 227 GLU A CA 1
ATOM 1754 C C . GLU A 1 227 ? 16.850 15.107 3.571 1.00 97.50 227 GLU A C 1
ATOM 1756 O O . GLU A 1 227 ? 16.708 15.525 2.422 1.00 97.50 227 GLU A O 1
ATOM 1761 N N . GLY A 1 228 ? 16.003 15.433 4.553 1.00 96.69 228 GLY A N 1
ATOM 1762 C CA . GLY A 1 228 ? 14.798 16.250 4.367 1.00 96.69 228 GLY A CA 1
ATOM 1763 C C . GLY A 1 228 ? 13.534 15.467 3.993 1.00 96.69 228 GLY A C 1
ATOM 1764 O O . GLY A 1 228 ? 12.449 16.048 3.991 1.00 96.69 228 GLY A O 1
ATOM 1765 N N . VAL A 1 229 ? 13.634 14.160 3.724 1.00 98.00 229 VAL A N 1
ATOM 1766 C CA . VAL A 1 229 ? 12.459 13.283 3.618 1.00 98.00 229 VAL A CA 1
ATOM 1767 C C . VAL A 1 229 ? 12.001 12.893 5.023 1.00 98.00 229 VAL A C 1
ATOM 1769 O O . VAL A 1 229 ? 12.761 12.308 5.796 1.00 98.00 229 VAL A O 1
ATOM 1772 N N . HIS A 1 230 ? 10.743 13.191 5.341 1.00 96.81 230 HIS A N 1
ATOM 1773 C CA . HIS A 1 230 ? 10.111 12.850 6.613 1.00 96.81 230 HIS A CA 1
ATOM 1774 C C . HIS A 1 230 ? 8.774 12.162 6.364 1.00 96.81 230 HIS A C 1
ATOM 1776 O O . HIS A 1 230 ? 8.047 12.523 5.438 1.00 96.81 230 HIS A O 1
ATOM 1782 N N . ALA A 1 231 ? 8.443 11.191 7.209 1.00 95.81 231 ALA A N 1
ATOM 1783 C CA . ALA A 1 231 ? 7.189 10.462 7.135 1.00 95.81 231 ALA A CA 1
ATOM 1784 C C . ALA A 1 231 ? 6.581 10.268 8.527 1.00 95.81 231 ALA A C 1
ATOM 1786 O O . ALA A 1 231 ? 7.304 10.040 9.495 1.00 95.81 231 ALA A O 1
ATOM 1787 N N . LEU A 1 232 ? 5.246 10.299 8.600 1.00 94.81 232 LEU A N 1
ATOM 1788 C CA . LEU A 1 232 ? 4.457 9.896 9.770 1.00 94.81 232 LEU A CA 1
ATOM 1789 C C . LEU A 1 232 ? 4.682 10.751 11.032 1.00 94.81 232 LEU A C 1
ATOM 1791 O O . LEU A 1 232 ? 4.420 10.301 12.149 1.00 94.81 232 LEU A O 1
ATOM 1795 N N . GLY A 1 233 ? 5.195 11.976 10.877 1.00 93.62 233 GLY A N 1
ATOM 1796 C CA . GLY A 1 233 ? 5.482 12.881 11.993 1.00 93.62 233 GLY A CA 1
ATOM 1797 C C . GLY A 1 233 ? 4.213 13.363 12.696 1.00 93.62 233 GLY A C 1
ATOM 1798 O O . GLY A 1 233 ? 4.090 13.223 13.914 1.00 93.62 233 GLY A O 1
ATOM 1799 N N . ASP A 1 234 ? 3.249 13.869 11.925 1.00 91.38 234 ASP A N 1
ATOM 1800 C CA . ASP A 1 234 ? 1.974 14.362 12.454 1.00 91.38 234 ASP A CA 1
ATOM 1801 C C . ASP A 1 234 ? 1.173 13.223 13.102 1.00 91.38 234 ASP A C 1
ATOM 1803 O O . ASP A 1 234 ? 0.643 13.369 14.205 1.00 91.38 234 ASP A O 1
ATOM 1807 N N . GLU A 1 235 ? 1.136 12.058 12.454 1.00 92.06 235 GLU A N 1
ATOM 1808 C CA . GLU A 1 235 ? 0.497 10.843 12.955 1.00 92.06 235 GLU A CA 1
ATOM 1809 C C . GLU A 1 235 ? 1.111 10.384 14.284 1.00 92.06 235 GLU A C 1
ATOM 1811 O O . GLU A 1 235 ? 0.384 10.086 15.239 1.00 92.06 235 GLU A O 1
ATOM 1816 N N . THR A 1 236 ? 2.446 10.386 14.370 1.00 91.75 236 THR A N 1
ATOM 1817 C CA . THR A 1 236 ? 3.178 10.054 15.600 1.00 91.75 236 THR A CA 1
ATOM 1818 C C . THR A 1 236 ? 2.825 11.029 16.720 1.00 91.75 236 THR A C 1
ATOM 1820 O O . THR A 1 236 ? 2.517 10.599 17.834 1.00 91.75 236 THR A O 1
ATOM 1823 N N . GLU A 1 237 ? 2.795 12.335 16.448 1.00 94.19 237 GLU A N 1
ATOM 1824 C CA . GLU A 1 237 ? 2.453 13.324 17.473 1.00 94.19 237 GLU A CA 1
ATOM 1825 C C . GLU A 1 237 ? 1.002 13.227 17.939 1.00 94.19 237 GLU A C 1
ATOM 1827 O O . GLU A 1 237 ? 0.742 13.361 19.137 1.00 94.19 237 GLU A O 1
ATOM 1832 N N . VAL A 1 238 ? 0.055 12.928 17.045 1.00 94.00 238 VAL A N 1
ATOM 1833 C CA . VAL A 1 238 ? -1.339 12.659 17.430 1.00 94.00 238 VAL A CA 1
ATOM 1834 C C . VAL A 1 238 ? -1.416 11.449 18.365 1.00 94.00 238 VAL A C 1
ATOM 1836 O O . VAL A 1 238 ? -2.065 11.525 19.415 1.00 94.00 238 VAL A O 1
ATOM 1839 N N . ALA A 1 239 ? -0.727 10.353 18.034 1.00 88.69 239 ALA A N 1
ATOM 1840 C CA . ALA A 1 239 ? -0.699 9.148 18.860 1.00 88.69 239 ALA A CA 1
ATOM 1841 C C . ALA A 1 239 ? -0.055 9.404 20.236 1.00 88.69 239 ALA A C 1
ATOM 1843 O O . ALA A 1 239 ? -0.619 9.037 21.273 1.00 88.69 239 ALA A O 1
ATOM 1844 N N . LEU A 1 240 ? 1.085 10.100 20.275 1.00 90.00 240 LEU A N 1
ATOM 1845 C CA . LEU A 1 240 ? 1.761 10.461 21.521 1.00 90.00 240 LEU A CA 1
ATOM 1846 C C . LEU A 1 240 ? 0.931 11.444 22.355 1.00 90.00 240 LEU A C 1
ATOM 1848 O O . LEU A 1 240 ? 0.847 11.298 23.575 1.00 90.00 240 LEU A O 1
ATOM 1852 N N . ALA A 1 241 ? 0.276 12.423 21.726 1.00 92.06 241 ALA A N 1
ATOM 1853 C CA . ALA A 1 241 ? -0.631 13.343 22.406 1.00 92.06 241 ALA A CA 1
ATOM 1854 C C . ALA A 1 241 ? -1.788 12.586 23.057 1.00 92.06 241 ALA A C 1
ATOM 1856 O O . ALA A 1 241 ? -2.064 12.813 24.234 1.00 92.06 241 ALA A O 1
ATOM 1857 N N . PHE A 1 242 ? -2.403 11.639 22.342 1.00 88.06 242 PHE A N 1
ATOM 1858 C CA . PHE A 1 242 ? -3.434 10.771 22.903 1.00 88.06 242 PHE A CA 1
ATOM 1859 C C . PHE A 1 242 ? -2.908 9.946 24.085 1.00 88.06 242 PHE A C 1
ATOM 1861 O O . PHE A 1 242 ? -3.523 9.964 25.154 1.00 88.06 242 PHE A O 1
ATOM 1868 N N . ARG A 1 243 ? -1.744 9.296 23.950 1.00 85.06 243 ARG A N 1
ATOM 1869 C CA . ARG A 1 243 ? -1.105 8.527 25.034 1.00 85.06 243 ARG A CA 1
ATOM 1870 C C . ARG A 1 243 ? -0.869 9.370 26.288 1.00 85.06 243 ARG A C 1
ATOM 1872 O O . ARG A 1 243 ? -1.083 8.881 27.397 1.00 85.06 243 ARG A O 1
ATOM 1879 N N . ARG A 1 244 ? -0.482 10.638 26.125 1.00 88.25 244 ARG A N 1
ATOM 1880 C CA . ARG A 1 244 ? -0.290 11.599 27.227 1.00 88.25 244 ARG A CA 1
ATOM 1881 C C . ARG A 1 244 ? -1.598 11.987 27.937 1.00 88.25 244 ARG A C 1
ATOM 1883 O O . ARG A 1 244 ? -1.537 12.539 29.029 1.00 88.25 244 ARG A O 1
ATOM 1890 N N . THR A 1 245 ? -2.770 11.688 27.364 1.00 87.00 245 THR A N 1
ATOM 1891 C CA . THR A 1 245 ? -4.080 11.878 28.027 1.00 87.00 245 THR A CA 1
ATOM 1892 C C . THR A 1 245 ? -4.522 10.695 28.894 1.00 87.00 245 THR A C 1
ATOM 1894 O O . THR A 1 245 ? -5.534 10.798 29.599 1.00 87.00 245 THR A O 1
ATOM 1897 N N . LEU A 1 246 ? -3.817 9.561 28.817 1.00 85.88 246 LEU A N 1
ATOM 1898 C CA . LEU A 1 246 ? -4.120 8.376 29.615 1.00 85.88 246 LEU A CA 1
ATOM 1899 C C . LEU A 1 246 ? -3.570 8.548 31.034 1.00 85.88 246 LEU A C 1
ATOM 1901 O O . LEU A 1 246 ? -2.484 9.089 31.229 1.00 85.88 246 LEU A O 1
ATOM 1905 N N . ASP A 1 247 ? -4.341 8.093 32.021 1.00 84.25 247 ASP A N 1
ATOM 1906 C CA . ASP A 1 247 ? -3.944 8.131 33.429 1.00 84.25 247 ASP A CA 1
ATOM 1907 C C . ASP A 1 247 ? -2.753 7.178 33.652 1.00 84.25 247 ASP A C 1
ATOM 1909 O O . ASP A 1 247 ? -2.891 5.990 33.338 1.00 84.25 247 ASP A O 1
ATOM 1913 N N . PRO A 1 248 ? -1.613 7.649 34.196 1.00 80.50 248 PRO A N 1
ATOM 1914 C CA . PRO A 1 248 ? -0.461 6.797 34.493 1.00 80.50 248 PRO A CA 1
ATOM 1915 C C . PRO A 1 248 ? -0.792 5.579 35.371 1.00 80.50 248 PRO A C 1
ATOM 1917 O O . PRO A 1 248 ? -0.097 4.574 35.306 1.00 80.50 248 PRO A O 1
ATOM 1920 N N . GLY A 1 249 ? -1.862 5.629 36.174 1.00 83.56 249 GLY A N 1
ATOM 1921 C CA . GLY A 1 249 ? -2.305 4.495 36.994 1.00 83.56 249 GLY A CA 1
ATOM 1922 C C . GLY A 1 249 ? -3.111 3.422 36.250 1.00 83.56 249 GLY A C 1
ATOM 1923 O O . GLY A 1 249 ? -3.563 2.470 36.882 1.00 83.56 249 GLY A O 1
ATOM 1924 N N . ARG A 1 250 ? -3.355 3.581 34.942 1.00 83.00 250 ARG A N 1
ATOM 1925 C CA . ARG A 1 250 ? -4.235 2.704 34.142 1.00 83.00 250 ARG A CA 1
ATOM 1926 C C . ARG A 1 250 ? -3.557 2.136 32.899 1.00 83.00 250 ARG A C 1
ATOM 1928 O O . ARG A 1 250 ? -4.241 1.714 31.972 1.00 83.00 250 ARG A O 1
ATOM 1935 N N . GLU A 1 251 ? -2.230 2.147 32.850 1.00 79.31 251 GLU A N 1
ATOM 1936 C CA . GLU A 1 251 ? -1.468 1.690 31.681 1.00 79.31 251 GLU A CA 1
ATOM 1937 C C . GLU A 1 251 ? -1.770 0.230 31.324 1.00 79.31 251 GLU A C 1
ATOM 1939 O O . GLU A 1 251 ? -1.947 -0.074 30.145 1.00 79.31 251 GLU A O 1
ATOM 1944 N N . ASP A 1 252 ? -1.975 -0.625 32.328 1.00 81.00 252 ASP A N 1
ATOM 1945 C CA . ASP A 1 252 ? -2.350 -2.036 32.159 1.00 81.00 252 ASP A CA 1
ATOM 1946 C C . ASP A 1 252 ? -3.702 -2.241 31.445 1.00 81.00 252 ASP A C 1
ATOM 1948 O O . ASP A 1 252 ? -3.993 -3.334 30.966 1.00 81.00 252 ASP A O 1
ATOM 1952 N N . GLU A 1 253 ? -4.551 -1.211 31.344 1.00 81.44 253 GLU A N 1
ATOM 1953 C CA . GLU A 1 253 ? -5.795 -1.297 30.566 1.00 81.44 253 GLU A CA 1
ATOM 1954 C C . GLU A 1 253 ? -5.594 -1.077 29.062 1.00 81.44 253 GLU A C 1
ATOM 1956 O O . GLU A 1 253 ? -6.478 -1.411 28.269 1.00 81.44 253 GLU A O 1
ATOM 1961 N N . PHE A 1 254 ? -4.472 -0.469 28.670 1.00 77.38 254 PHE A N 1
ATOM 1962 C CA . PHE A 1 254 ? -4.210 -0.044 27.293 1.00 77.38 254 PHE A CA 1
ATOM 1963 C C . PHE A 1 254 ? -2.971 -0.707 26.686 1.00 77.38 254 PHE A C 1
ATOM 1965 O O . PHE A 1 254 ? -2.864 -0.777 25.463 1.00 77.38 254 PHE A O 1
ATOM 1972 N N . LEU A 1 255 ? -2.041 -1.194 27.509 1.00 80.00 255 LEU A N 1
ATOM 1973 C CA . LEU A 1 255 ? -0.863 -1.932 27.068 1.00 80.00 255 LEU A CA 1
ATOM 1974 C C . LEU A 1 255 ? -1.154 -3.436 27.065 1.00 80.00 255 LEU A C 1
ATOM 1976 O O . LEU A 1 255 ? -1.643 -3.986 28.045 1.00 80.00 255 LEU A O 1
ATOM 1980 N N . MET A 1 256 ? -0.822 -4.117 25.965 1.00 76.62 256 MET A N 1
ATOM 1981 C CA . MET A 1 256 ? -0.955 -5.581 25.871 1.00 76.62 256 MET A CA 1
ATOM 1982 C C . MET A 1 256 ? 0.167 -6.333 26.600 1.00 76.62 256 MET A C 1
ATOM 1984 O O . MET A 1 256 ? 0.049 -7.530 26.843 1.00 76.62 256 MET A O 1
ATOM 1988 N N . GLY A 1 257 ? 1.256 -5.641 26.925 1.00 81.31 257 GLY A N 1
ATOM 1989 C CA . GLY A 1 257 ? 2.432 -6.208 27.561 1.00 81.31 257 GLY A CA 1
ATOM 1990 C C . GLY A 1 257 ? 3.537 -5.163 27.723 1.00 81.31 257 GLY A C 1
ATOM 1991 O O . GLY A 1 257 ? 3.387 -4.023 27.270 1.00 81.31 257 GLY A O 1
ATOM 1992 N N . PRO A 1 258 ? 4.653 -5.539 28.363 1.00 82.75 258 PRO A N 1
ATOM 1993 C CA . PRO A 1 258 ? 5.758 -4.626 28.649 1.00 82.75 258 PRO A CA 1
ATOM 1994 C C . PRO A 1 258 ? 6.612 -4.312 27.414 1.00 82.75 258 PRO A C 1
ATOM 1996 O O . PRO A 1 258 ? 7.387 -3.355 27.429 1.00 82.75 258 PRO A O 1
ATOM 1999 N N . SER A 1 259 ? 6.520 -5.125 26.357 1.00 87.12 259 SER A N 1
ATOM 2000 C CA . SER A 1 259 ? 7.302 -4.955 25.138 1.00 87.12 259 SER A CA 1
ATOM 2001 C C . SER A 1 259 ? 6.607 -5.576 23.922 1.00 87.12 259 SER A C 1
ATOM 2003 O O . SER A 1 259 ? 5.599 -6.271 24.032 1.00 87.12 259 SER A O 1
ATOM 2005 N N . LEU A 1 260 ? 7.171 -5.301 22.747 1.00 83.56 260 LEU A N 1
ATOM 2006 C CA . LEU A 1 260 ? 6.744 -5.839 21.458 1.00 83.56 260 LEU A CA 1
ATOM 2007 C C . LEU A 1 260 ? 7.521 -7.103 21.034 1.00 83.56 260 LEU A C 1
ATOM 2009 O O . LEU A 1 260 ? 7.369 -7.567 19.897 1.00 83.56 260 LEU A O 1
ATOM 2013 N N . ARG A 1 261 ? 8.386 -7.628 21.912 1.00 86.25 261 ARG A N 1
ATOM 2014 C CA . ARG A 1 261 ? 9.179 -8.839 21.669 1.00 86.25 261 ARG A CA 1
ATOM 2015 C C . ARG A 1 261 ? 8.297 -10.075 21.750 1.00 86.25 261 ARG A C 1
ATOM 2017 O O . ARG A 1 261 ? 7.431 -10.161 22.612 1.00 86.25 261 ARG A O 1
ATOM 2024 N N . ALA A 1 262 ? 8.554 -11.047 20.881 1.00 84.19 262 ALA A N 1
ATOM 2025 C CA . ALA A 1 262 ? 7.753 -12.265 20.803 1.00 84.19 262 ALA A CA 1
ATOM 2026 C C . ALA A 1 262 ? 7.712 -13.033 22.136 1.00 84.19 262 ALA A C 1
ATOM 2028 O O . ALA A 1 262 ? 6.662 -13.560 22.485 1.00 84.19 262 ALA A O 1
ATOM 2029 N N . GLU A 1 263 ? 8.809 -13.059 22.903 1.00 86.81 263 GLU A N 1
ATOM 2030 C CA . GLU A 1 263 ? 8.854 -13.720 24.216 1.00 86.81 263 GLU A CA 1
ATOM 2031 C C . GLU A 1 263 ? 7.974 -13.069 25.297 1.00 86.81 263 GLU A C 1
ATOM 2033 O O . GLU A 1 263 ? 7.605 -13.742 26.258 1.00 86.81 263 GLU A O 1
ATOM 2038 N N . ASP A 1 264 ? 7.625 -11.790 25.134 1.00 87.62 264 ASP A N 1
ATOM 2039 C CA . ASP A 1 264 ? 6.811 -11.026 26.086 1.00 87.62 264 ASP A CA 1
ATOM 2040 C C . ASP A 1 264 ? 5.324 -10.984 25.681 1.00 87.62 264 ASP A C 1
ATOM 2042 O O . ASP A 1 264 ? 4.495 -10.427 26.405 1.00 87.62 264 ASP A O 1
ATOM 2046 N N . LEU A 1 265 ? 4.974 -11.547 24.518 1.00 86.25 265 LEU A N 1
ATOM 2047 C CA . LEU A 1 265 ? 3.616 -11.555 23.979 1.00 86.25 265 LEU A CA 1
ATOM 2048 C C . LEU A 1 265 ? 2.874 -12.855 24.331 1.00 86.25 265 LEU A C 1
ATOM 2050 O O . LEU A 1 265 ? 3.490 -13.919 24.437 1.00 86.25 265 LEU A O 1
ATOM 2054 N N . PRO A 1 266 ? 1.531 -12.813 24.444 1.00 86.31 266 PRO A N 1
ATOM 2055 C CA . PRO A 1 266 ? 0.718 -14.024 24.478 1.00 86.31 266 PRO A CA 1
ATOM 2056 C C . PRO A 1 266 ? 1.050 -14.948 23.291 1.00 86.31 266 PRO A C 1
ATOM 2058 O O . PRO A 1 266 ? 1.266 -14.437 22.186 1.00 86.31 266 PRO A O 1
ATOM 2061 N N . PRO A 1 267 ? 1.066 -16.286 23.468 1.00 85.06 267 PRO A N 1
ATOM 2062 C CA . PRO A 1 267 ? 1.452 -17.223 22.410 1.00 85.06 267 PRO A CA 1
ATOM 2063 C C . PRO A 1 267 ? 0.697 -17.023 21.090 1.00 85.06 267 PRO A C 1
ATOM 2065 O O . PRO A 1 267 ? 1.276 -17.164 20.016 1.00 85.06 267 PRO A O 1
ATOM 2068 N N . GLU A 1 268 ? -0.578 -16.637 21.157 1.00 83.69 268 GLU A N 1
ATOM 2069 C CA . GLU A 1 268 ? -1.416 -16.369 19.989 1.00 83.69 268 GLU A CA 1
ATOM 2070 C C . GLU A 1 268 ? -1.035 -15.096 19.206 1.00 83.69 268 GLU A C 1
ATOM 2072 O O . GLU A 1 268 ? -1.436 -14.954 18.053 1.00 83.69 268 GLU A O 1
ATOM 2077 N N . LEU A 1 269 ? -0.253 -14.184 19.799 1.00 84.88 269 LEU A N 1
ATOM 2078 C CA . LEU A 1 269 ? 0.243 -12.945 19.177 1.00 84.88 269 LEU A CA 1
ATOM 2079 C C . LEU A 1 269 ? 1.748 -12.990 18.862 1.00 84.88 269 LEU A C 1
ATOM 2081 O O . LEU A 1 269 ? 2.255 -12.109 18.170 1.00 84.88 269 LEU A O 1
ATOM 2085 N N . ALA A 1 270 ? 2.462 -13.997 19.366 1.00 83.44 270 ALA A N 1
ATOM 2086 C CA . ALA A 1 270 ? 3.913 -14.130 19.237 1.00 83.44 270 ALA A CA 1
ATOM 2087 C C . ALA A 1 270 ? 4.368 -14.786 17.915 1.00 83.44 270 ALA A C 1
ATOM 2089 O O . ALA A 1 270 ? 5.565 -14.846 17.629 1.00 83.44 270 ALA A O 1
ATOM 2090 N N . GLY A 1 271 ? 3.430 -15.302 17.113 1.00 77.88 271 GLY A N 1
ATOM 2091 C CA . GLY A 1 271 ? 3.729 -15.964 15.843 1.00 77.88 271 GLY A CA 1
ATOM 2092 C C . GLY A 1 271 ? 4.269 -14.996 14.775 1.00 77.88 271 GLY A C 1
ATOM 2093 O O . GLY A 1 271 ? 3.806 -13.857 14.690 1.00 77.88 271 GLY A O 1
ATOM 2094 N N . PRO A 1 272 ? 5.197 -15.438 13.904 1.00 72.69 272 PRO A N 1
ATOM 2095 C CA . PRO A 1 272 ? 5.849 -14.561 12.926 1.00 72.69 272 PRO A CA 1
ATOM 2096 C C . PRO A 1 272 ? 4.951 -14.168 11.738 1.00 72.69 272 PRO A C 1
ATOM 2098 O O . PRO A 1 272 ? 5.334 -13.307 10.956 1.00 72.69 272 PRO A O 1
ATOM 2101 N N . TRP A 1 273 ? 3.770 -14.782 11.595 1.00 74.44 273 TRP A N 1
ATOM 2102 C CA . TRP A 1 273 ? 2.945 -14.682 10.382 1.00 74.44 273 TRP A CA 1
ATOM 2103 C C . TRP A 1 273 ? 1.762 -13.719 10.500 1.00 74.44 273 TRP A C 1
ATOM 2105 O O . TRP A 1 273 ? 1.454 -13.006 9.552 1.00 74.44 273 TRP A O 1
ATOM 2115 N N . ASN A 1 274 ? 1.111 -13.659 11.667 1.00 72.88 274 ASN A N 1
ATOM 2116 C CA . ASN A 1 274 ? -0.026 -12.758 11.892 1.00 72.88 274 ASN A CA 1
ATOM 2117 C C . ASN A 1 274 ? 0.375 -11.414 12.526 1.00 72.88 274 ASN A C 1
ATOM 2119 O O . ASN A 1 274 ? -0.491 -10.583 12.793 1.00 72.88 274 ASN A O 1
ATOM 2123 N N . GLY A 1 275 ? 1.671 -11.195 12.776 1.00 68.62 275 GLY A N 1
ATOM 2124 C CA . GLY A 1 275 ? 2.233 -9.891 13.133 1.00 68.62 275 GLY A CA 1
ATOM 2125 C C . GLY A 1 275 ? 1.557 -9.206 14.322 1.00 68.62 275 GLY A C 1
ATOM 2126 O O . GLY A 1 275 ? 1.101 -8.083 14.172 1.00 68.62 275 GLY A O 1
ATOM 2127 N N . ARG A 1 276 ? 1.480 -9.864 15.488 1.00 80.38 276 ARG A N 1
ATOM 2128 C CA . ARG A 1 276 ? 0.781 -9.390 16.710 1.00 80.38 276 ARG A CA 1
ATOM 2129 C C . ARG A 1 276 ? -0.732 -9.184 16.572 1.00 80.38 276 ARG A C 1
ATOM 2131 O O . ARG A 1 276 ? -1.360 -8.618 17.464 1.00 80.38 276 ARG A O 1
ATOM 2138 N N . HIS A 1 277 ? -1.333 -9.690 15.500 1.00 79.25 277 HIS A N 1
ATOM 2139 C CA . HIS A 1 277 ? -2.772 -9.660 15.270 1.00 79.25 277 HIS A CA 1
ATOM 2140 C C . HIS A 1 277 ? -3.327 -11.076 15.135 1.00 79.25 277 HIS A C 1
ATOM 2142 O O . HIS A 1 277 ? -2.590 -12.044 14.994 1.00 79.25 277 HIS A O 1
ATOM 2148 N N . LEU A 1 278 ? -4.651 -11.206 15.206 1.00 83.06 278 LEU A N 1
ATOM 2149 C CA . LEU A 1 278 ? -5.334 -12.502 15.110 1.00 83.06 278 LEU A CA 1
ATOM 2150 C C . LEU A 1 278 ? -5.999 -12.724 13.745 1.00 83.06 278 LEU A C 1
ATOM 2152 O O . LEU A 1 278 ? -6.206 -13.864 13.347 1.00 83.06 278 LEU A O 1
ATOM 2156 N N . ALA A 1 279 ? -6.324 -11.643 13.029 1.00 83.50 279 ALA A N 1
ATOM 2157 C CA . ALA A 1 279 ? -7.054 -11.677 11.758 1.00 83.50 279 ALA A CA 1
ATOM 2158 C C . ALA A 1 279 ? -6.144 -11.617 10.513 1.00 83.50 279 ALA A C 1
ATOM 2160 O O . ALA A 1 279 ? -6.640 -11.454 9.401 1.00 83.50 279 ALA A O 1
ATOM 2161 N N . GLY A 1 280 ? -4.823 -11.730 10.689 1.00 84.56 280 GLY A N 1
ATOM 2162 C CA . GLY A 1 280 ? -3.872 -11.816 9.580 1.00 84.56 280 GLY A CA 1
ATOM 2163 C C . GLY A 1 280 ? -4.003 -13.119 8.782 1.00 84.56 280 GLY A C 1
ATOM 2164 O O . GLY A 1 280 ? -4.832 -13.981 9.080 1.00 84.56 280 GLY A O 1
ATOM 2165 N N . ALA A 1 281 ? -3.184 -13.248 7.738 1.00 83.00 281 ALA A N 1
ATOM 2166 C CA . ALA A 1 281 ? -2.994 -14.483 6.973 1.00 83.00 281 ALA A CA 1
ATOM 2167 C C . ALA A 1 281 ? -4.287 -15.198 6.524 1.00 83.00 281 ALA A C 1
ATOM 2169 O O . ALA A 1 281 ? -4.429 -16.420 6.620 1.00 83.00 281 ALA A O 1
ATOM 2170 N N . GLY A 1 282 ? -5.237 -14.424 5.988 1.00 84.31 282 GLY A N 1
ATOM 2171 C CA . GLY A 1 282 ? -6.504 -14.939 5.463 1.00 84.31 282 GLY A CA 1
ATOM 2172 C C . GLY A 1 282 ? -7.545 -15.261 6.538 1.00 84.31 282 GLY A C 1
ATOM 2173 O O . GLY A 1 282 ? -8.478 -16.020 6.285 1.00 84.31 282 GLY A O 1
ATOM 2174 N N . GLY A 1 283 ? -7.401 -14.707 7.743 1.00 87.75 283 GLY A N 1
ATOM 2175 C CA . GLY A 1 283 ? -8.384 -14.762 8.825 1.00 87.75 283 GLY A CA 1
ATOM 2176 C C . GLY A 1 283 ? -9.603 -13.848 8.636 1.00 87.75 283 GLY A C 1
ATOM 2177 O O . GLY A 1 283 ? -10.158 -13.383 9.626 1.00 87.75 283 GLY A O 1
ATOM 2178 N N . ASP A 1 284 ? -10.041 -13.586 7.400 1.00 87.69 284 ASP A N 1
ATOM 2179 C CA . ASP A 1 284 ? -11.039 -12.546 7.081 1.00 87.69 284 ASP A CA 1
ATOM 2180 C C . ASP A 1 284 ? -12.410 -12.764 7.748 1.00 87.69 284 ASP A C 1
ATOM 2182 O O . ASP A 1 284 ? -13.141 -11.811 8.007 1.00 87.69 284 ASP A O 1
ATOM 2186 N N . ASN A 1 285 ? -12.764 -14.022 8.027 1.00 90.06 285 ASN A N 1
ATOM 2187 C CA . ASN A 1 285 ? -14.046 -14.430 8.615 1.00 90.06 285 ASN A CA 1
ATOM 2188 C C . ASN A 1 285 ? -13.931 -14.790 10.109 1.00 90.06 285 ASN A C 1
ATOM 2190 O O . ASN A 1 285 ? -14.755 -15.539 10.638 1.00 90.06 285 ASN A O 1
ATOM 2194 N N . LEU A 1 286 ? -12.878 -14.324 10.786 1.00 90.06 286 LEU A N 1
ATOM 2195 C CA . LEU A 1 286 ? -12.638 -14.634 12.190 1.00 90.06 286 LEU A CA 1
ATOM 2196 C C . LEU A 1 286 ? -13.706 -13.999 13.096 1.00 90.06 286 LEU A C 1
ATOM 2198 O O . LEU A 1 286 ? -13.993 -12.807 13.008 1.00 90.06 286 LEU A O 1
ATOM 2202 N N . VAL A 1 287 ? -14.254 -14.799 14.011 1.00 89.62 287 VAL A N 1
ATOM 2203 C CA . VAL A 1 287 ? -15.178 -14.333 15.052 1.00 89.62 287 VAL A CA 1
ATOM 2204 C C . VAL A 1 287 ? -14.356 -13.901 16.262 1.00 89.62 287 VAL A C 1
ATOM 2206 O O . VAL A 1 287 ? -13.808 -14.748 16.971 1.00 89.62 287 VAL A O 1
ATOM 2209 N N . LEU A 1 288 ? -14.255 -12.590 16.494 1.00 83.50 288 LEU A N 1
ATOM 2210 C CA . LEU A 1 288 ? -13.546 -12.036 17.649 1.00 83.50 288 LEU A CA 1
ATOM 2211 C C . LEU A 1 288 ? -14.451 -11.118 18.470 1.00 83.50 288 LEU A C 1
ATOM 2213 O O . LEU A 1 288 ? -14.934 -10.113 17.940 1.00 83.50 288 LEU A O 1
ATOM 2217 N N . PRO A 1 289 ? -14.624 -11.382 19.778 1.00 78.69 289 PRO A N 1
ATOM 2218 C CA . PRO A 1 289 ? -15.268 -10.422 20.656 1.00 78.69 289 PRO A CA 1
ATOM 2219 C C . PRO A 1 289 ? -14.399 -9.158 20.782 1.00 78.69 289 PRO A C 1
ATOM 2221 O O . PRO A 1 289 ? -13.165 -9.253 20.790 1.00 78.69 289 PRO A O 1
ATOM 2224 N N . PRO A 1 290 ? -15.009 -7.966 20.910 1.00 75.25 290 PRO A N 1
ATOM 2225 C CA . PRO A 1 290 ? -14.261 -6.732 21.109 1.00 75.25 290 PRO A CA 1
ATOM 2226 C C . PRO A 1 290 ? -13.420 -6.804 22.392 1.00 75.25 290 PRO A C 1
ATOM 2228 O O . PRO A 1 290 ? -13.899 -7.235 23.442 1.00 75.25 290 PRO A O 1
ATOM 2231 N N . ARG A 1 291 ? -12.167 -6.348 22.310 1.00 70.06 291 ARG A N 1
ATOM 2232 C CA . ARG A 1 291 ? -11.259 -6.170 23.454 1.00 70.06 291 ARG A CA 1
ATOM 2233 C C . ARG A 1 291 ? -10.977 -4.675 23.665 1.00 70.06 291 ARG A C 1
ATOM 2235 O O . ARG A 1 291 ? -10.943 -3.918 22.699 1.00 70.06 291 ARG A O 1
ATOM 2242 N N . GLY A 1 292 ? -10.764 -4.265 24.918 1.00 66.88 292 GLY A N 1
ATOM 2243 C CA . GLY A 1 292 ? -10.435 -2.884 25.309 1.00 66.88 292 GLY A CA 1
ATOM 2244 C C . GLY A 1 292 ? -11.575 -2.120 26.000 1.00 66.88 292 GLY A C 1
ATOM 2245 O O . GLY A 1 292 ? -12.726 -2.559 26.024 1.00 66.88 292 GLY A O 1
ATOM 2246 N N . SER A 1 293 ? -11.249 -0.965 26.591 1.00 57.09 293 SER A N 1
ATOM 2247 C CA . SER A 1 293 ? -12.200 -0.101 27.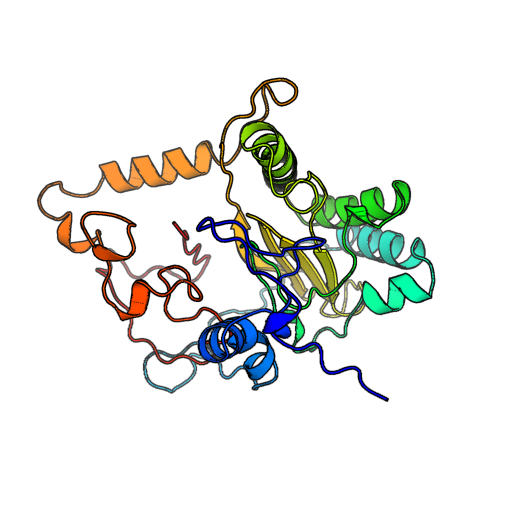302 1.00 57.09 293 SER A CA 1
ATOM 2248 C C . SER A 1 293 ? -12.732 1.025 26.396 1.00 57.09 293 SER A C 1
ATOM 2250 O O . SER A 1 293 ? -11.985 1.803 25.806 1.00 57.09 293 SER A O 1
ATOM 2252 N N . SER A 1 294 ? -14.059 1.139 26.262 1.00 53.53 294 SER A N 1
ATOM 2253 C CA . SER A 1 294 ? -14.697 2.219 25.491 1.00 53.53 294 SER A CA 1
ATOM 2254 C C . SER A 1 294 ? -14.868 3.461 26.373 1.00 53.53 294 SER A C 1
ATOM 2256 O O . SER A 1 294 ? -15.612 3.414 27.354 1.00 53.53 294 SER A O 1
ATOM 2258 N N . ARG A 1 295 ? -14.264 4.601 26.006 1.00 47.69 295 ARG A N 1
ATOM 2259 C CA . ARG A 1 295 ? -14.565 5.893 26.661 1.00 47.69 295 ARG A CA 1
ATOM 2260 C C . ARG A 1 295 ? -15.849 6.555 26.134 1.00 47.69 295 ARG A C 1
ATOM 2262 O O . ARG A 1 295 ? -16.437 7.349 26.863 1.00 47.69 295 ARG A O 1
ATOM 2269 N N . ARG A 1 296 ? -16.312 6.221 24.918 1.00 38.28 296 ARG A N 1
ATOM 2270 C CA . ARG A 1 296 ? -17.602 6.620 24.304 1.00 38.28 296 ARG A CA 1
ATOM 2271 C C . ARG A 1 296 ? -17.966 5.671 23.147 1.00 38.28 296 ARG A C 1
ATOM 2273 O O . ARG A 1 296 ? -17.053 5.121 22.537 1.00 38.28 296 ARG A O 1
ATOM 2280 N N . PRO A 1 297 ? -19.253 5.540 22.765 1.00 34.50 297 PRO A N 1
ATOM 2281 C CA . PRO A 1 297 ? -19.621 4.899 21.504 1.00 34.50 297 PRO A CA 1
ATOM 2282 C C . PRO A 1 297 ? -19.086 5.734 20.329 1.00 34.50 297 PRO A C 1
ATOM 2284 O O . PRO A 1 297 ? -19.615 6.805 20.022 1.00 34.50 297 PRO A O 1
ATOM 2287 N N . CYS A 1 298 ? -18.015 5.266 19.685 1.00 35.88 298 CYS A N 1
ATOM 2288 C CA . CYS A 1 298 ? -17.546 5.830 18.424 1.00 35.88 298 CYS A CA 1
ATOM 2289 C C . CYS A 1 298 ? -18.616 5.601 17.352 1.00 35.88 298 CYS A C 1
ATOM 2291 O O . CYS A 1 298 ? -19.042 4.470 17.115 1.00 35.88 298 CYS A O 1
ATOM 2293 N N . ARG A 1 299 ? -19.062 6.674 16.691 1.00 31.02 299 ARG A N 1
ATOM 2294 C CA . ARG A 1 299 ? -19.818 6.531 15.442 1.00 31.02 299 ARG A CA 1
ATOM 2295 C C . ARG A 1 299 ? -18.879 5.937 14.381 1.00 31.02 299 ARG A C 1
ATOM 2297 O O . ARG A 1 299 ? -17.717 6.342 14.332 1.00 31.02 299 ARG A O 1
ATOM 2304 N N . PRO A 1 300 ? -19.351 5.012 13.530 1.00 34.75 300 PRO A N 1
ATOM 2305 C CA . PRO A 1 300 ? -18.542 4.421 12.476 1.00 34.75 300 PRO A CA 1
ATOM 2306 C C . PRO A 1 300 ? -18.432 5.423 11.326 1.00 34.75 300 PRO A C 1
ATOM 2308 O O . PRO A 1 300 ? -19.151 5.327 10.341 1.00 34.75 300 PRO A O 1
ATOM 2311 N N . THR A 1 301 ? -17.599 6.450 11.467 1.00 29.36 301 THR A N 1
ATOM 2312 C CA . THR A 1 301 ? -17.281 7.336 10.334 1.00 29.36 301 THR A CA 1
ATOM 2313 C C . THR A 1 301 ? -15.834 7.243 9.890 1.00 29.36 301 THR A C 1
ATOM 2315 O O . THR A 1 301 ? -15.543 7.673 8.787 1.00 29.36 301 THR A O 1
ATOM 2318 N N . SER A 1 302 ? -14.949 6.620 10.669 1.00 27.73 302 SER A N 1
ATOM 2319 C CA . SER A 1 302 ? -13.621 6.148 10.256 1.00 27.73 302 SER A CA 1
ATOM 2320 C C . SER A 1 302 ? -13.070 5.327 11.417 1.00 27.73 302 SER A C 1
ATOM 2322 O O . SER A 1 302 ? -12.818 5.877 12.486 1.00 27.73 302 SER A O 1
ATOM 2324 N N . VAL A 1 303 ? -12.944 4.010 11.261 1.00 24.33 303 VAL A N 1
ATOM 2325 C CA . VAL A 1 303 ? -12.111 3.219 12.171 1.00 24.33 303 VAL A CA 1
ATOM 2326 C C . VAL A 1 303 ? -10.740 3.172 11.518 1.00 24.33 303 VAL A C 1
ATOM 2328 O O . VAL A 1 303 ? -10.467 2.301 10.701 1.00 24.33 303 VAL A O 1
ATOM 2331 N N . THR A 1 304 ? -9.900 4.152 11.836 1.00 24.56 304 THR A N 1
ATOM 2332 C CA . THR A 1 304 ? -8.460 4.021 11.620 1.00 24.56 304 THR A CA 1
ATOM 2333 C C . THR A 1 304 ? -7.962 3.094 12.720 1.00 24.56 304 THR A C 1
ATOM 2335 O O . THR A 1 304 ? -7.823 3.508 13.872 1.00 24.56 304 THR A O 1
ATOM 2338 N N . VAL A 1 305 ? -7.796 1.811 12.397 1.00 24.30 305 VAL A N 1
ATOM 2339 C CA . VAL A 1 305 ? -7.008 0.913 13.244 1.00 24.30 305 VAL A CA 1
ATOM 2340 C C . VAL A 1 305 ? -5.561 1.331 13.037 1.00 24.30 305 VAL A C 1
ATOM 2342 O O . VAL A 1 305 ? -5.012 1.159 11.953 1.00 24.30 305 VAL A O 1
ATOM 2345 N N . TRP A 1 306 ? -4.979 1.959 14.052 1.00 23.05 306 TRP A N 1
ATOM 2346 C CA . TRP A 1 306 ? -3.545 2.192 14.100 1.00 23.05 306 TRP A CA 1
ATOM 2347 C C . TRP A 1 306 ? -2.882 0.847 14.380 1.00 23.05 306 TRP A C 1
ATOM 2349 O O . TRP A 1 306 ? -3.090 0.261 15.441 1.00 23.05 306 TRP A O 1
ATOM 2359 N N . TRP A 1 307 ? -2.150 0.342 13.397 1.00 27.78 307 TRP A N 1
ATOM 2360 C CA . TRP A 1 307 ? -1.317 -0.843 13.525 1.00 27.78 307 TRP A CA 1
ATOM 2361 C C . TRP A 1 307 ? 0.069 -0.378 13.997 1.00 27.78 307 TRP A C 1
ATOM 2363 O O . TRP A 1 307 ? 0.672 0.475 13.347 1.00 27.78 307 TRP A O 1
ATOM 2373 N N . SER A 1 308 ? 0.549 -0.899 15.128 1.00 25.23 308 SER A N 1
ATOM 2374 C CA . SER A 1 308 ? 1.883 -0.641 15.702 1.00 25.23 308 SER A CA 1
ATOM 2375 C C . SER A 1 308 ? 2.619 -1.944 15.998 1.00 25.23 308 SER A C 1
ATOM 2377 O O . SER A 1 308 ? 1.961 -2.843 16.572 1.00 25.23 308 SER A O 1
#

InterPro domains:
  IPR021889 Protein of unknown function DUF3500 [PF12006] (73-292)
  IPR021889 Protein of unknown function DUF3500 [PTHR37489] (43-293)